Protein AF-A0A5N5T502-F1 (afdb_monomer)

Secondary structure (DSSP, 8-state):
-HHHHHHHHHHHHHHHSPPPPTT--PPP-S-HHHIIIIISS-HHHHHHHHHHHHHHHHHHHHHHSPPPPGGGTTTTSSTTTT--S----HHHHHHHHHHHHHHTT------------S---HHHHHHHHHTTTHHHHHTTTS------HHHHHHHHHHTTS--HHHHHHHHHHHHHHHHHHHHHHHHH-

Organism: NCBI:txid96803

Mean predicted aligned error: 14.12 Å

pLDDT: mean 77.98, std 17.96, range [29.03, 97.75]

Foldseek 3Di:
DVLVVVVVVLVVLPVVQDADPPPPPDPRPDDPVNCVLNVPQPPVNVVVVSVVVVVVVVVVVVVVDDDDDPLACQCVDPVNVLPLDQHDHPVRVVVVVVVVCVVVPNDDDDDPPDPPDDDDDPVVVVVCVVVVVVVVVVVVPDPDPPDDSSRVSNVSSVVSDDDPVVVVVVVVVVVVVVVVVVVVVVVVD

Structure (mmCIF, N/CA/C/O backbone):
data_AF-A0A5N5T502-F1
#
_entry.id   AF-A0A5N5T502-F1
#
loop_
_atom_site.group_PDB
_atom_site.id
_atom_site.type_symbol
_atom_site.label_atom_id
_atom_site.label_alt_id
_atom_site.label_comp_id
_atom_site.label_asym_id
_atom_site.label_entity_id
_atom_site.label_seq_id
_atom_site.pdbx_PDB_ins_code
_atom_site.Cartn_x
_atom_site.Cartn_y
_atom_site.Cartn_z
_atom_site.occupancy
_atom_site.B_iso_or_equiv
_atom_site.auth_seq_id
_atom_site.auth_comp_id
_atom_site.auth_asym_id
_atom_site.auth_atom_id
_atom_site.pdbx_PDB_model_num
ATOM 1 N N . MET A 1 1 ? 6.284 -9.160 -2.353 1.00 82.56 1 MET A N 1
ATOM 2 C CA . MET A 1 1 ? 7.647 -9.279 -2.926 1.00 82.56 1 MET A CA 1
ATOM 3 C C . MET A 1 1 ? 7.673 -9.319 -4.452 1.00 82.56 1 MET A C 1
ATOM 5 O O . MET A 1 1 ? 8.594 -8.769 -5.034 1.00 82.56 1 MET A O 1
ATOM 9 N N . ILE A 1 2 ? 6.658 -9.882 -5.113 1.00 88.81 2 ILE A N 1
ATOM 10 C CA . ILE A 1 2 ? 6.609 -10.015 -6.582 1.00 88.81 2 ILE A CA 1
ATOM 11 C C . ILE A 1 2 ? 6.780 -8.674 -7.326 1.00 88.81 2 ILE A C 1
ATOM 13 O O . ILE A 1 2 ? 7.639 -8.574 -8.193 1.00 88.81 2 ILE A O 1
ATOM 17 N N . GLY A 1 3 ? 6.045 -7.618 -6.951 1.00 88.62 3 GLY A N 1
ATOM 18 C CA . GLY A 1 3 ? 6.164 -6.308 -7.617 1.00 88.62 3 GLY A CA 1
ATOM 19 C C . GLY A 1 3 ? 7.556 -5.670 -7.510 1.00 88.62 3 GLY A C 1
ATOM 20 O O . GLY A 1 3 ? 8.050 -5.108 -8.484 1.00 88.62 3 GLY A O 1
ATOM 21 N N . LEU A 1 4 ? 8.220 -5.822 -6.358 1.00 88.56 4 LEU A N 1
ATOM 22 C CA . LEU A 1 4 ? 9.583 -5.328 -6.141 1.00 88.56 4 LEU A CA 1
ATOM 23 C C . LEU A 1 4 ? 10.586 -6.047 -7.052 1.00 88.56 4 LEU A C 1
ATOM 25 O O . LEU A 1 4 ? 11.418 -5.398 -7.677 1.00 88.56 4 LEU A O 1
ATOM 29 N N . ILE A 1 5 ? 10.470 -7.372 -7.171 1.00 92.69 5 ILE A N 1
ATOM 30 C CA . ILE A 1 5 ? 11.335 -8.185 -8.036 1.00 92.69 5 ILE A CA 1
ATOM 31 C C . ILE A 1 5 ? 11.192 -7.743 -9.499 1.00 92.69 5 ILE A C 1
ATOM 33 O O . ILE A 1 5 ? 12.194 -7.501 -10.165 1.00 92.69 5 ILE A O 1
ATOM 37 N N . ILE A 1 6 ? 9.959 -7.560 -9.985 1.00 90.38 6 ILE A N 1
ATOM 38 C CA . ILE A 1 6 ? 9.703 -7.103 -11.361 1.00 90.38 6 ILE A CA 1
ATOM 39 C C . ILE A 1 6 ? 10.271 -5.689 -11.586 1.00 90.38 6 ILE A C 1
ATOM 41 O O . ILE A 1 6 ? 10.870 -5.418 -12.628 1.00 90.38 6 ILE A O 1
ATOM 45 N N . GLY A 1 7 ? 10.135 -4.796 -10.600 1.00 89.88 7 GLY A N 1
ATOM 46 C CA . GLY A 1 7 ? 10.709 -3.449 -10.646 1.00 89.88 7 GLY A CA 1
ATOM 47 C C . GLY A 1 7 ? 12.240 -3.443 -10.722 1.00 89.88 7 GLY A C 1
ATOM 48 O O . GLY A 1 7 ? 12.803 -2.739 -11.559 1.00 89.88 7 GLY A O 1
ATOM 49 N N . ILE A 1 8 ? 12.913 -4.263 -9.907 1.00 91.69 8 ILE A N 1
ATOM 50 C CA . ILE A 1 8 ? 14.378 -4.411 -9.926 1.00 91.69 8 ILE A CA 1
ATOM 51 C C . ILE A 1 8 ? 14.847 -4.964 -11.271 1.00 91.69 8 ILE A C 1
ATOM 53 O O . ILE A 1 8 ? 15.791 -4.441 -11.856 1.00 91.69 8 ILE A O 1
ATOM 57 N N . ILE A 1 9 ? 14.166 -5.984 -11.795 1.00 90.38 9 ILE A N 1
ATOM 58 C CA . ILE A 1 9 ? 14.483 -6.571 -13.099 1.00 90.38 9 ILE A CA 1
ATOM 59 C C . ILE A 1 9 ? 14.408 -5.508 -14.209 1.00 90.38 9 ILE A C 1
ATOM 61 O O . ILE A 1 9 ? 15.322 -5.417 -15.030 1.00 90.38 9 ILE A O 1
ATOM 65 N N . ARG A 1 10 ? 13.374 -4.653 -14.209 1.00 88.00 10 ARG A N 1
ATOM 66 C CA . ARG A 1 10 ? 13.284 -3.523 -15.150 1.00 88.00 10 ARG A CA 1
ATOM 67 C C . ARG A 1 10 ? 14.432 -2.534 -14.968 1.00 88.00 10 ARG A C 1
ATOM 69 O O . ARG A 1 10 ? 15.017 -2.111 -15.959 1.00 88.00 10 ARG A O 1
ATOM 76 N N . PHE A 1 11 ? 14.742 -2.166 -13.727 1.00 87.94 11 PHE A N 1
ATOM 77 C CA . PHE A 1 11 ? 15.824 -1.232 -13.426 1.00 87.94 11 PHE A CA 1
ATOM 78 C C . PHE A 1 11 ? 17.162 -1.757 -13.961 1.00 87.94 11 PHE A C 1
ATOM 80 O O . PHE A 1 11 ? 17.847 -1.059 -14.698 1.00 87.94 11 PHE A O 1
ATOM 87 N N . ILE A 1 12 ? 17.489 -3.023 -13.697 1.00 89.38 12 ILE A N 1
ATOM 88 C CA . ILE A 1 12 ? 18.713 -3.658 -14.204 1.00 89.38 12 ILE A CA 1
ATOM 89 C C . ILE A 1 12 ? 18.748 -3.654 -15.739 1.00 89.38 12 ILE A C 1
ATOM 91 O O . ILE A 1 12 ? 19.798 -3.377 -16.320 1.00 89.38 12 ILE A O 1
ATOM 95 N N . MET A 1 13 ? 17.621 -3.925 -16.408 1.00 85.06 13 MET A N 1
ATOM 96 C CA . MET A 1 13 ? 17.548 -3.876 -17.872 1.00 85.06 13 MET A CA 1
ATOM 97 C C . MET A 1 13 ? 17.779 -2.466 -18.431 1.00 85.06 13 MET A C 1
ATOM 99 O O . MET A 1 13 ? 18.512 -2.330 -19.403 1.00 85.06 13 MET A O 1
ATOM 103 N N . GLU A 1 14 ? 17.222 -1.420 -17.819 1.00 82.88 14 GLU A N 1
ATOM 104 C CA . GLU A 1 14 ? 17.473 -0.032 -18.241 1.00 82.88 14 GLU A CA 1
ATOM 105 C C . GLU A 1 14 ? 18.966 0.323 -18.148 1.00 82.88 14 GLU A C 1
ATOM 107 O O . GLU A 1 14 ? 19.535 0.885 -19.079 1.00 82.88 14 GLU A O 1
ATOM 112 N N . PHE A 1 15 ? 19.632 -0.070 -17.056 1.00 84.06 15 PHE A N 1
ATOM 113 C CA . PHE A 1 15 ? 21.061 0.208 -16.866 1.00 84.06 15 PHE A CA 1
ATOM 114 C C . PHE A 1 15 ? 21.974 -0.624 -17.766 1.00 84.06 15 PHE A C 1
ATOM 116 O O . PHE A 1 15 ? 23.022 -0.145 -18.194 1.00 84.06 15 PHE A O 1
ATOM 123 N N . SER A 1 16 ? 21.597 -1.871 -18.049 1.00 84.88 16 SER A N 1
ATOM 124 C CA . SER A 1 16 ? 22.415 -2.771 -18.869 1.00 84.88 16 SER A CA 1
ATOM 125 C C . SER A 1 16 ? 22.377 -2.394 -20.351 1.00 84.88 16 SER A C 1
ATOM 127 O O . SER A 1 16 ? 23.337 -2.648 -21.076 1.00 84.88 16 SER A O 1
ATOM 129 N N . TYR A 1 17 ? 21.279 -1.787 -20.811 1.00 78.69 17 TYR A N 1
ATOM 130 C CA . TYR A 1 17 ? 21.040 -1.498 -22.220 1.00 78.69 17 TYR A CA 1
ATOM 131 C C . TYR A 1 17 ? 20.942 0.006 -22.484 1.00 78.69 17 TYR A C 1
ATOM 133 O O . TYR A 1 17 ? 19.859 0.570 -22.643 1.00 78.69 17 TYR A O 1
ATOM 141 N N . VAL A 1 18 ? 22.110 0.642 -22.572 1.00 73.31 18 VAL A N 1
ATOM 142 C CA . VAL A 1 18 ? 22.232 2.085 -22.799 1.00 73.31 18 VAL A CA 1
ATOM 143 C C . VAL A 1 18 ? 21.771 2.465 -24.209 1.00 73.31 18 VAL A C 1
ATOM 145 O O . VAL A 1 18 ? 22.172 1.863 -25.207 1.00 73.31 18 VAL A O 1
ATOM 148 N N . ILE A 1 19 ? 20.939 3.503 -24.286 1.00 72.50 19 ILE A N 1
ATOM 149 C CA . ILE A 1 19 ? 20.436 4.070 -25.541 1.00 72.50 19 ILE A CA 1
ATOM 150 C C . ILE A 1 19 ? 21.589 4.793 -26.259 1.00 72.50 19 ILE A C 1
ATOM 152 O O . ILE A 1 19 ? 22.284 5.595 -25.626 1.00 72.50 19 ILE A O 1
ATOM 156 N N . PRO A 1 20 ? 21.819 4.560 -27.567 1.00 74.69 20 PRO A N 1
ATOM 157 C CA . PRO A 1 20 ? 22.805 5.333 -28.309 1.00 74.69 20 PRO A CA 1
ATOM 158 C C . PRO A 1 20 ? 22.399 6.818 -28.343 1.00 74.69 20 PRO A C 1
ATOM 160 O O . PRO A 1 20 ? 21.214 7.125 -28.481 1.00 74.69 20 PRO A O 1
ATOM 163 N N . PRO A 1 21 ? 23.355 7.758 -28.252 1.00 75.00 21 PRO A N 1
ATOM 164 C CA . PRO A 1 21 ? 23.040 9.180 -28.262 1.00 75.00 21 PRO A CA 1
ATOM 165 C C . PRO A 1 21 ? 22.300 9.584 -29.544 1.00 75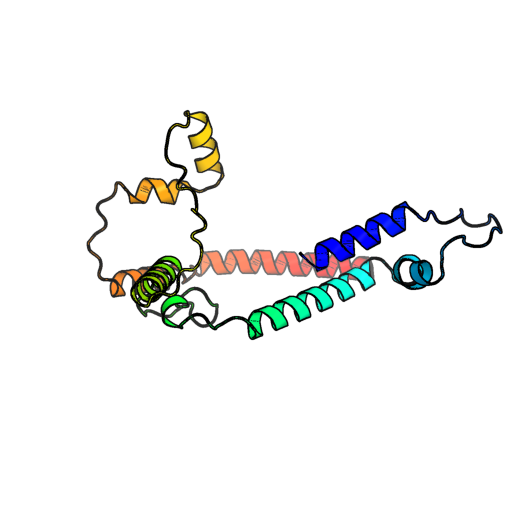.00 21 PRO A C 1
ATOM 167 O O . PRO A 1 21 ? 22.626 9.129 -30.649 1.00 75.00 21 PRO A O 1
ATOM 170 N N . CYS A 1 22 ? 21.300 10.454 -29.377 1.00 71.56 22 CYS A N 1
ATOM 171 C CA . CYS A 1 22 ? 20.450 10.965 -30.448 1.00 71.56 22 CYS A CA 1
ATOM 172 C C . CYS A 1 22 ? 21.318 11.510 -31.599 1.00 71.56 22 CYS A C 1
ATOM 174 O O . CYS A 1 22 ? 22.203 12.329 -31.368 1.00 71.56 22 CYS A O 1
ATOM 176 N N . GLY A 1 23 ? 21.083 11.050 -32.834 1.00 68.19 23 GLY A N 1
ATOM 177 C CA . GLY A 1 23 ? 21.821 11.512 -34.021 1.00 68.19 23 GLY A CA 1
ATOM 178 C C . GLY A 1 23 ? 23.064 10.698 -34.410 1.00 68.19 23 GLY A C 1
ATOM 179 O O . GLY A 1 23 ? 23.683 11.006 -35.420 1.00 68.19 23 GLY A O 1
ATOM 180 N N . SER A 1 24 ? 23.414 9.625 -33.687 1.00 71.19 24 SER A N 1
ATOM 181 C CA . SER A 1 24 ? 24.557 8.761 -34.053 1.00 71.19 24 SER A CA 1
ATOM 182 C C . SER A 1 24 ? 24.323 7.829 -35.254 1.00 71.19 24 SER A C 1
ATOM 184 O O . SER A 1 24 ? 25.262 7.155 -35.670 1.00 71.19 24 SER A O 1
ATOM 186 N N . GLY A 1 25 ? 23.098 7.725 -35.789 1.00 70.88 25 GLY A N 1
ATOM 187 C CA . GLY A 1 25 ? 22.768 6.877 -36.952 1.00 70.88 25 GLY A CA 1
ATOM 188 C C . GLY A 1 25 ? 22.989 5.365 -36.763 1.00 70.88 25 GLY A C 1
ATOM 189 O O . GLY A 1 25 ? 22.809 4.597 -37.704 1.00 70.88 25 GLY A O 1
ATOM 190 N N . LYS A 1 26 ? 23.384 4.924 -35.563 1.00 72.62 26 LYS A N 1
ATOM 191 C CA . LYS A 1 26 ? 23.621 3.516 -35.223 1.00 72.62 26 LYS A CA 1
ATOM 192 C C . LYS A 1 26 ? 22.292 2.829 -34.888 1.00 72.62 26 LYS A C 1
ATOM 194 O O . LYS A 1 26 ? 21.481 3.435 -34.184 1.00 72.62 26 LYS A O 1
ATOM 199 N N . PRO A 1 27 ? 22.065 1.587 -35.350 1.00 74.31 27 PRO A N 1
ATOM 200 C CA . PRO A 1 27 ? 20.879 0.825 -34.976 1.00 74.31 27 PRO A CA 1
ATOM 201 C C . PRO A 1 27 ? 20.859 0.570 -33.461 1.00 74.31 27 PRO A C 1
ATOM 203 O O . PRO A 1 27 ? 21.908 0.359 -32.852 1.00 74.31 27 PRO A O 1
ATOM 206 N N . ASP A 1 28 ? 19.669 0.598 -32.857 1.00 72.62 28 ASP A N 1
ATOM 207 C CA . ASP A 1 28 ? 19.479 0.307 -31.431 1.00 72.62 28 ASP A CA 1
ATOM 208 C C . ASP A 1 28 ? 19.885 -1.157 -31.140 1.00 72.62 28 ASP A C 1
ATOM 210 O O . ASP A 1 28 ? 19.263 -2.066 -31.702 1.00 72.62 28 ASP A O 1
ATOM 214 N N . PRO A 1 29 ? 20.902 -1.405 -30.287 1.00 75.38 29 PRO A N 1
ATOM 215 C CA . PRO A 1 29 ? 21.405 -2.748 -29.996 1.00 75.38 29 PRO A CA 1
ATOM 216 C C . PRO A 1 29 ? 20.464 -3.573 -29.101 1.00 75.38 29 PRO A C 1
ATOM 218 O O . PRO A 1 29 ? 20.760 -4.732 -28.808 1.00 75.38 29 PRO A O 1
ATOM 221 N N . ARG A 1 30 ? 19.348 -3.000 -28.627 1.00 76.56 30 ARG A N 1
ATOM 222 C CA . ARG A 1 30 ? 18.429 -3.679 -27.710 1.00 76.56 30 ARG A CA 1
ATOM 223 C C . ARG A 1 30 ? 17.655 -4.809 -28.393 1.00 76.56 30 ARG A C 1
ATOM 225 O O . ARG A 1 30 ? 17.100 -4.597 -29.474 1.00 76.56 30 ARG A O 1
ATOM 232 N N . PRO A 1 31 ? 17.527 -5.982 -27.747 1.00 80.75 31 PRO A N 1
ATOM 233 C CA . PRO A 1 31 ? 16.624 -7.024 -28.216 1.00 80.75 31 PRO A CA 1
ATOM 234 C C . PRO A 1 31 ? 15.165 -6.537 -28.173 1.00 80.75 31 PRO A C 1
ATOM 236 O O . PRO A 1 31 ? 14.783 -5.741 -27.312 1.00 80.75 31 PRO A O 1
ATOM 239 N N . GLU A 1 32 ? 14.334 -7.039 -29.089 1.00 80.31 32 GLU A N 1
ATOM 240 C CA . GLU A 1 32 ? 12.950 -6.574 -29.307 1.00 80.31 32 GLU A CA 1
ATOM 241 C C . GLU A 1 32 ? 12.076 -6.612 -28.039 1.00 80.31 32 GLU A C 1
ATOM 243 O O . GLU A 1 32 ? 11.296 -5.697 -27.782 1.00 80.31 32 GLU A O 1
ATOM 248 N N . PHE A 1 33 ? 12.270 -7.613 -27.176 1.00 78.62 33 PHE A N 1
ATOM 249 C CA . PHE A 1 33 ? 11.567 -7.719 -25.892 1.00 78.62 33 PHE A CA 1
ATOM 250 C C . PHE A 1 33 ? 11.871 -6.548 -24.938 1.00 78.62 33 PHE A C 1
ATOM 252 O O . PHE A 1 33 ? 10.985 -6.061 -24.236 1.00 78.62 33 PHE A O 1
ATOM 259 N N . ILE A 1 34 ? 13.109 -6.046 -24.940 1.00 81.31 34 ILE A N 1
ATOM 260 C CA . ILE A 1 34 ? 13.531 -4.924 -24.090 1.00 81.31 34 ILE A CA 1
ATOM 261 C C . ILE A 1 34 ? 13.020 -3.604 -24.662 1.00 81.31 34 ILE A C 1
ATOM 263 O O . ILE A 1 34 ? 12.565 -2.749 -23.905 1.00 81.31 34 ILE A O 1
ATOM 267 N N . LYS A 1 35 ? 12.995 -3.446 -25.991 1.00 78.81 35 LYS A N 1
ATOM 268 C CA . LYS A 1 35 ? 12.338 -2.289 -26.620 1.00 78.81 35 LYS A CA 1
ATOM 269 C C . LYS A 1 35 ? 10.859 -2.224 -26.250 1.00 78.81 35 LYS A C 1
ATOM 271 O O . LYS A 1 35 ? 10.375 -1.154 -25.904 1.00 78.81 35 LYS A O 1
ATOM 276 N N . LEU A 1 36 ? 10.162 -3.361 -26.241 1.00 78.94 36 LEU A N 1
ATOM 277 C CA . LEU A 1 36 ? 8.747 -3.418 -25.878 1.00 78.94 36 LEU A CA 1
ATOM 278 C C . LEU A 1 36 ? 8.490 -3.010 -24.418 1.00 78.94 36 LEU A C 1
ATOM 280 O O . LEU A 1 36 ? 7.563 -2.252 -24.160 1.00 78.94 36 LEU A O 1
ATOM 284 N N . ILE A 1 37 ? 9.297 -3.494 -23.470 1.00 75.44 37 ILE A N 1
ATOM 285 C CA . ILE A 1 37 ? 9.042 -3.324 -22.025 1.00 75.44 37 ILE A CA 1
ATOM 286 C C . ILE A 1 37 ? 9.673 -2.055 -21.447 1.00 75.44 37 ILE A C 1
ATOM 288 O O . ILE A 1 37 ? 9.120 -1.440 -20.536 1.00 75.44 37 ILE A O 1
ATOM 292 N N . VAL A 1 38 ? 10.849 -1.684 -21.942 1.00 78.44 38 VAL A N 1
ATOM 293 C CA . VAL A 1 38 ? 11.685 -0.613 -21.387 1.00 78.44 38 VAL A CA 1
ATOM 294 C C . VAL A 1 38 ? 11.676 0.605 -22.309 1.00 78.44 38 VAL A C 1
ATOM 296 O O . VAL A 1 38 ? 11.495 1.723 -21.843 1.00 78.44 38 VAL A O 1
ATOM 299 N N . GLY A 1 39 ? 11.793 0.392 -23.623 1.00 74.50 39 GLY A N 1
ATOM 300 C CA . GLY A 1 39 ? 11.853 1.479 -24.607 1.00 74.50 39 GLY A CA 1
ATOM 301 C C . GLY A 1 39 ? 10.506 2.153 -24.895 1.00 74.50 39 GLY A C 1
ATOM 302 O O . GLY A 1 39 ? 10.420 3.377 -24.901 1.00 74.50 39 GLY A O 1
ATOM 303 N N . ASN A 1 40 ? 9.454 1.365 -25.125 1.00 78.62 40 ASN A N 1
ATOM 304 C CA . ASN A 1 40 ? 8.149 1.861 -25.578 1.00 78.62 40 ASN A CA 1
ATOM 305 C C . ASN A 1 40 ? 7.204 2.215 -24.423 1.00 78.62 40 ASN A C 1
ATOM 307 O O . ASN A 1 40 ? 6.263 2.989 -24.601 1.00 78.62 40 ASN A O 1
ATOM 311 N N . VAL A 1 41 ? 7.430 1.650 -23.235 1.00 81.88 41 VAL A N 1
ATOM 312 C CA . VAL A 1 41 ? 6.592 1.895 -22.059 1.00 81.88 41 VAL A CA 1
ATOM 313 C C . VAL A 1 41 ? 7.275 2.922 -21.172 1.00 81.88 41 VAL A C 1
ATOM 315 O O . VAL A 1 41 ? 8.230 2.623 -20.453 1.00 81.88 41 VAL A O 1
ATOM 318 N N . HIS A 1 42 ? 6.739 4.143 -21.183 1.00 83.44 42 HIS A N 1
ATOM 319 C CA . HIS A 1 42 ? 7.209 5.204 -20.299 1.00 83.44 42 HIS A CA 1
ATOM 320 C C . HIS A 1 42 ? 7.167 4.761 -18.826 1.00 83.44 42 HIS A C 1
ATOM 322 O O . HIS A 1 42 ? 6.314 3.963 -18.422 1.00 83.44 42 HIS A O 1
ATOM 328 N N . TYR A 1 43 ? 8.078 5.292 -18.005 1.00 80.94 43 TYR A N 1
ATOM 329 C CA . TYR A 1 43 ? 8.241 4.884 -16.608 1.00 80.94 43 TYR A CA 1
ATOM 330 C C . TYR A 1 43 ? 6.921 4.852 -15.827 1.00 80.94 43 TYR A C 1
ATOM 332 O O . TYR A 1 43 ? 6.630 3.848 -15.173 1.00 80.94 43 TYR A O 1
ATOM 340 N N . LEU A 1 44 ? 6.100 5.892 -15.998 1.00 85.25 44 LEU A N 1
ATOM 341 C CA . LEU A 1 44 ? 4.794 6.036 -15.355 1.00 85.25 44 LEU A CA 1
ATOM 342 C C . LEU A 1 44 ? 3.802 4.918 -15.722 1.00 85.25 44 LEU A C 1
ATOM 344 O O . LEU A 1 44 ? 3.164 4.354 -14.836 1.00 85.25 44 LEU A O 1
ATOM 348 N N . HIS A 1 45 ? 3.698 4.554 -17.005 1.00 87.31 45 HIS A N 1
ATOM 349 C CA . HIS A 1 45 ? 2.763 3.520 -17.474 1.00 87.31 45 HIS A CA 1
ATOM 350 C C . HIS A 1 45 ? 3.097 2.148 -16.888 1.00 87.31 45 HIS A C 1
ATOM 352 O O . HIS A 1 45 ? 2.211 1.410 -16.463 1.00 87.31 45 HIS A O 1
ATOM 358 N N . PHE A 1 46 ? 4.385 1.824 -16.797 1.00 88.62 46 PHE A N 1
ATOM 359 C CA . PHE A 1 46 ? 4.825 0.607 -16.122 1.00 88.62 46 PHE A CA 1
ATOM 360 C C . PHE A 1 46 ? 4.543 0.646 -14.616 1.00 88.62 46 PHE A C 1
ATOM 362 O O . PHE A 1 46 ? 4.211 -0.386 -14.045 1.00 88.62 46 PHE A O 1
ATOM 369 N N . GLY A 1 47 ? 4.640 1.814 -13.972 1.00 89.88 47 GLY A N 1
ATOM 370 C CA . GLY A 1 47 ? 4.2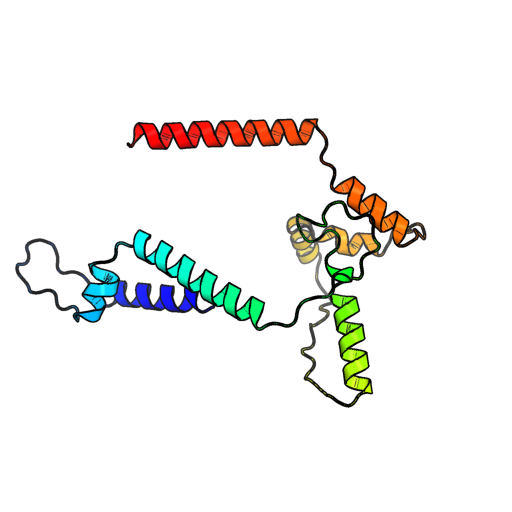48 1.976 -12.569 1.00 89.88 47 GLY A CA 1
ATOM 371 C C . GLY A 1 47 ? 2.777 1.619 -12.339 1.00 89.88 47 GLY A C 1
ATOM 372 O O . GLY A 1 47 ? 2.462 0.845 -11.436 1.00 89.88 47 GLY A O 1
ATOM 373 N N . ILE A 1 48 ? 1.889 2.102 -13.212 1.00 91.31 48 ILE A N 1
ATOM 374 C CA . ILE A 1 48 ? 0.458 1.761 -13.189 1.00 91.31 48 ILE A CA 1
ATOM 375 C C . ILE A 1 48 ? 0.248 0.259 -13.439 1.00 91.31 48 ILE A C 1
ATOM 377 O O . ILE A 1 48 ? -0.512 -0.389 -12.723 1.00 91.31 48 ILE A O 1
ATOM 381 N N . LEU A 1 49 ? 0.950 -0.325 -14.414 1.00 90.06 49 LEU A N 1
ATOM 382 C CA . LEU A 1 49 ? 0.873 -1.761 -14.692 1.00 90.06 49 LEU A CA 1
ATOM 383 C C . LEU A 1 49 ? 1.317 -2.596 -13.483 1.00 90.06 49 LEU A C 1
ATOM 385 O O . LEU A 1 49 ? 0.623 -3.538 -13.097 1.00 90.06 49 LEU A O 1
ATOM 389 N N . LEU A 1 50 ? 2.438 -2.236 -12.850 1.00 91.00 50 LEU A N 1
ATOM 390 C CA . LEU A 1 50 ? 2.918 -2.900 -11.639 1.00 91.00 50 LEU A CA 1
ATOM 391 C C . LEU A 1 50 ? 1.903 -2.820 -10.504 1.00 91.00 50 LEU A C 1
ATOM 393 O O . LEU A 1 50 ? 1.691 -3.824 -9.827 1.00 91.00 50 LEU A O 1
ATOM 397 N N . PHE A 1 51 ? 1.260 -1.666 -10.321 1.00 91.81 51 PHE A N 1
ATOM 398 C CA . PHE A 1 51 ? 0.214 -1.495 -9.318 1.00 91.81 51 PHE A CA 1
ATOM 399 C C . PHE A 1 51 ? -0.915 -2.518 -9.514 1.00 91.81 51 PHE A C 1
ATOM 401 O O . PHE A 1 51 ? -1.251 -3.245 -8.576 1.00 91.81 51 PHE A O 1
ATOM 408 N N . PHE A 1 52 ? -1.426 -2.672 -10.740 1.00 94.00 52 PHE A N 1
ATOM 409 C CA . PHE A 1 52 ? -2.459 -3.668 -11.037 1.00 94.00 52 PHE A CA 1
ATOM 410 C C . PHE A 1 52 ? -1.985 -5.104 -10.813 1.00 94.00 52 PHE A C 1
ATOM 412 O O . PHE A 1 52 ? -2.704 -5.887 -10.197 1.00 94.00 52 PHE A O 1
ATOM 419 N N . VAL A 1 53 ? -0.768 -5.452 -11.245 1.00 92.56 53 VAL A N 1
ATOM 420 C CA . VAL A 1 53 ? -0.206 -6.792 -11.008 1.00 92.56 53 VAL A CA 1
ATOM 421 C C . VAL A 1 53 ? -0.133 -7.081 -9.509 1.00 92.56 53 VAL A C 1
ATOM 423 O O . VAL A 1 53 ? -0.585 -8.131 -9.057 1.00 92.56 53 VAL A O 1
ATOM 426 N N . THR A 1 54 ? 0.383 -6.140 -8.714 1.00 93.81 54 THR A N 1
ATOM 427 C CA . THR A 1 54 ? 0.451 -6.304 -7.257 1.00 93.81 54 THR A CA 1
ATOM 42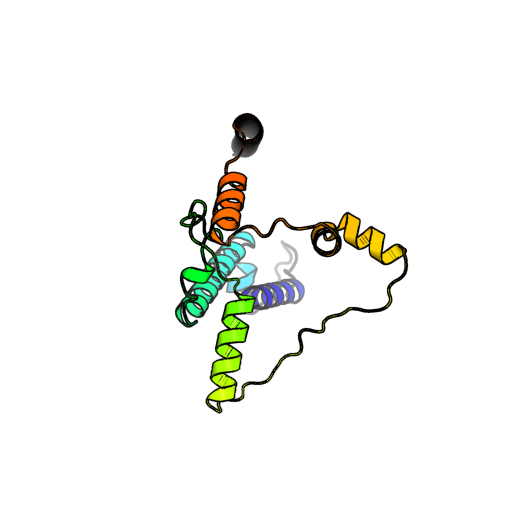8 C C . THR A 1 54 ? -0.923 -6.409 -6.612 1.00 93.81 54 THR A C 1
ATOM 430 O O . THR A 1 54 ? -1.093 -7.215 -5.700 1.00 93.81 54 THR A O 1
ATOM 433 N N . LEU A 1 55 ? -1.905 -5.654 -7.107 1.00 94.69 55 LEU A N 1
ATOM 434 C CA . LEU A 1 55 ? -3.272 -5.674 -6.605 1.00 94.69 55 LEU A CA 1
ATOM 435 C C . LEU A 1 55 ? -3.935 -7.023 -6.886 1.00 94.69 55 LEU A C 1
ATOM 437 O O . LEU A 1 55 ? -4.476 -7.632 -5.969 1.00 94.69 55 LEU A O 1
ATOM 441 N N . ILE A 1 56 ? -3.818 -7.540 -8.112 1.00 95.44 56 ILE A N 1
ATOM 442 C CA . ILE A 1 56 ? -4.350 -8.855 -8.493 1.00 95.44 56 ILE A CA 1
ATOM 443 C C . ILE A 1 56 ? -3.728 -9.954 -7.634 1.00 95.44 56 ILE A C 1
ATOM 445 O O . ILE A 1 56 ? -4.449 -10.783 -7.080 1.00 95.44 56 ILE A O 1
ATOM 449 N N . VAL A 1 57 ? -2.401 -9.952 -7.489 1.00 94.69 57 VAL A N 1
ATOM 450 C CA . VAL A 1 57 ? -1.692 -10.929 -6.653 1.00 94.69 57 VAL A CA 1
ATOM 451 C C . VAL A 1 57 ? -2.159 -10.836 -5.201 1.00 94.69 57 VAL A C 1
ATOM 453 O O . VAL A 1 57 ? -2.465 -11.859 -4.596 1.00 94.69 57 VAL A O 1
ATOM 456 N N . SER A 1 58 ? -2.257 -9.624 -4.648 1.00 93.94 58 SER A N 1
ATOM 457 C CA . SER A 1 58 ? -2.706 -9.403 -3.271 1.00 93.94 58 SER A CA 1
ATOM 458 C C . SER A 1 58 ? -4.132 -9.905 -3.045 1.00 93.94 58 SER A C 1
ATOM 460 O O . SER A 1 58 ? -4.385 -10.594 -2.061 1.00 93.94 58 SER A O 1
ATOM 462 N N . VAL A 1 59 ? -5.058 -9.593 -3.956 1.00 94.94 59 VAL A N 1
ATOM 463 C CA . VAL A 1 59 ? -6.454 -10.048 -3.882 1.00 94.94 59 VAL A CA 1
ATOM 464 C C . VAL A 1 59 ? -6.532 -11.566 -4.011 1.00 94.94 59 VAL A C 1
ATOM 466 O O . VAL A 1 59 ? -7.201 -12.211 -3.213 1.00 94.94 59 VAL A O 1
ATOM 469 N N . SER A 1 60 ? -5.803 -12.152 -4.962 1.00 95.31 60 SER A N 1
ATOM 470 C CA . SER A 1 60 ? -5.792 -13.603 -5.180 1.00 95.31 60 SER A CA 1
ATOM 471 C C . SER A 1 60 ? -5.293 -14.347 -3.943 1.00 95.31 60 SER A C 1
ATOM 473 O O . SER A 1 60 ? -5.946 -15.273 -3.475 1.00 95.31 60 SER A O 1
ATOM 475 N N . VAL A 1 61 ? -4.170 -13.910 -3.363 1.00 94.00 61 VAL A N 1
ATOM 476 C CA . VAL A 1 61 ? -3.638 -14.496 -2.123 1.00 94.00 61 VAL A CA 1
ATOM 477 C C . VAL A 1 61 ? -4.615 -14.297 -0.964 1.00 94.00 61 VAL A C 1
ATOM 479 O O . VAL A 1 61 ? -4.840 -15.232 -0.201 1.00 94.00 61 VAL A O 1
ATOM 482 N N . SER A 1 62 ? -5.244 -13.123 -0.855 1.00 92.81 62 SER A N 1
ATOM 483 C CA . SER A 1 62 ? -6.240 -12.851 0.185 1.00 92.81 62 SER A CA 1
ATOM 484 C C . SER A 1 62 ? -7.466 -13.760 0.084 1.00 92.81 62 SER A C 1
ATOM 486 O O . SER A 1 62 ? -7.982 -14.162 1.117 1.00 92.81 62 SER A O 1
ATOM 488 N N . LEU A 1 63 ? -7.928 -14.084 -1.128 1.00 93.38 63 LEU A N 1
ATOM 489 C CA . LEU A 1 63 ? -9.075 -14.974 -1.349 1.00 93.38 63 LEU A CA 1
ATOM 490 C C . LEU A 1 63 ? -8.735 -16.452 -1.129 1.00 93.38 63 LEU A C 1
ATOM 492 O O . LEU A 1 63 ? -9.609 -17.233 -0.768 1.00 93.38 63 LEU A O 1
ATOM 496 N N . LEU A 1 64 ? -7.479 -16.841 -1.355 1.00 94.19 64 LEU A N 1
ATOM 497 C CA . LEU A 1 64 ? -6.991 -18.196 -1.083 1.00 94.19 64 LEU A CA 1
ATOM 498 C C . LEU A 1 64 ? -6.676 -18.430 0.403 1.00 94.19 64 LEU A C 1
ATOM 500 O O . LEU A 1 64 ? -6.495 -19.574 0.813 1.00 94.19 64 LEU A O 1
ATOM 504 N N . THR A 1 65 ? -6.576 -17.363 1.198 1.00 91.56 65 THR A N 1
ATOM 505 C CA . THR A 1 65 ? -6.279 -17.438 2.633 1.00 91.56 65 THR A CA 1
ATOM 506 C C . THR A 1 65 ? -7.569 -17.599 3.439 1.00 91.56 65 THR A C 1
ATOM 508 O O . THR A 1 65 ? -8.590 -16.997 3.115 1.00 91.56 65 THR A O 1
ATOM 511 N N . GLU A 1 66 ? -7.525 -18.405 4.504 1.00 89.56 66 GLU A N 1
ATOM 512 C CA . GLU A 1 66 ? -8.667 -18.617 5.399 1.00 89.56 66 GLU A CA 1
ATOM 513 C C . GLU A 1 66 ? -9.114 -17.297 6.065 1.00 89.56 66 GLU A C 1
ATOM 515 O O . GLU A 1 66 ? -8.263 -16.524 6.525 1.00 89.56 66 GLU A O 1
ATOM 520 N N . PRO A 1 67 ? -10.430 -17.006 6.117 1.00 87.94 67 PRO A N 1
ATOM 521 C CA . PRO A 1 67 ? -10.925 -15.771 6.707 1.00 87.94 67 PRO A CA 1
ATOM 522 C C . PRO A 1 67 ? -10.702 -15.734 8.224 1.00 87.94 67 PRO A C 1
ATOM 524 O O . PRO A 1 67 ? -10.938 -16.703 8.941 1.00 87.94 67 PRO A O 1
ATOM 527 N N . ILE A 1 68 ? -10.295 -14.567 8.726 1.00 87.75 68 ILE A N 1
ATOM 528 C CA . ILE A 1 68 ? -10.158 -14.301 10.163 1.00 87.75 68 ILE A CA 1
ATOM 529 C C . ILE A 1 68 ? -11.561 -14.168 10.781 1.00 87.75 68 ILE A C 1
ATOM 531 O O . ILE A 1 68 ? -12.411 -13.491 10.197 1.00 87.75 68 ILE A O 1
ATOM 535 N N . PRO A 1 69 ? -11.822 -14.744 11.970 1.00 88.44 69 PRO A N 1
ATOM 536 C CA . PRO A 1 69 ? -13.134 -14.658 12.603 1.00 88.44 69 PRO A CA 1
ATOM 537 C C . PRO A 1 69 ? -13.493 -13.227 13.037 1.00 88.44 69 PRO A C 1
ATOM 539 O O . PRO A 1 69 ? -12.647 -12.460 13.506 1.00 88.44 69 PRO A O 1
ATOM 542 N N . GLU A 1 70 ? -14.784 -12.891 12.970 1.00 87.62 70 GLU A N 1
ATOM 543 C CA . GLU A 1 70 ? -15.308 -11.537 13.231 1.00 87.62 70 GLU A CA 1
ATOM 544 C C . GLU A 1 70 ? -14.990 -11.013 14.639 1.00 87.62 70 GLU A C 1
ATOM 546 O O . GLU A 1 70 ? -14.685 -9.831 14.809 1.00 87.62 70 GLU A O 1
ATOM 551 N N . LYS A 1 71 ? -14.937 -11.905 15.638 1.00 86.81 71 LYS A N 1
ATOM 552 C CA . LYS A 1 71 ? -14.575 -11.575 17.031 1.00 86.81 71 LYS A CA 1
ATOM 553 C C . LYS A 1 71 ? -13.208 -10.892 17.179 1.00 86.81 71 LYS A C 1
ATOM 555 O O . LYS A 1 71 ? -12.962 -10.199 18.167 1.00 86.81 71 LYS A O 1
ATOM 560 N N . CYS A 1 72 ? -12.318 -11.077 16.202 1.00 87.50 72 CYS A N 1
ATOM 561 C CA . CYS A 1 72 ? -10.993 -10.466 16.176 1.00 87.50 72 CYS A CA 1
ATOM 562 C C . CYS A 1 72 ? -10.942 -9.139 15.404 1.00 87.50 72 CYS A C 1
ATOM 564 O O . CYS A 1 72 ? -9.965 -8.395 15.551 1.00 87.50 72 CYS A O 1
ATOM 566 N N . LEU A 1 73 ? -11.965 -8.847 14.593 1.00 90.38 73 LEU A N 1
ATOM 567 C CA . LEU A 1 73 ? -12.009 -7.720 13.656 1.00 90.38 73 LEU A CA 1
ATOM 568 C C . LEU A 1 73 ? -12.654 -6.460 14.238 1.00 90.38 73 LEU A C 1
ATOM 570 O O . LEU A 1 73 ? -12.455 -5.379 13.677 1.00 90.38 73 LEU A O 1
ATOM 574 N N . TYR A 1 74 ? -13.373 -6.558 15.361 1.00 90.12 74 TYR A N 1
ATOM 575 C CA . TYR A 1 74 ? -13.974 -5.393 16.012 1.00 90.12 74 TYR A CA 1
ATOM 576 C C . TYR A 1 74 ? -12.946 -4.269 16.201 1.00 90.12 74 TYR A C 1
ATOM 578 O O . TYR A 1 74 ? -11.807 -4.494 16.626 1.00 90.12 74 TYR A O 1
ATOM 586 N N . ARG A 1 75 ? -13.341 -3.047 15.825 1.00 88.31 75 ARG A N 1
ATOM 587 C CA . ARG A 1 75 ? -12.507 -1.834 15.848 1.00 88.31 75 ARG A CA 1
ATOM 588 C C . ARG A 1 75 ? -11.223 -1.854 14.989 1.00 88.31 75 ARG A C 1
ATOM 590 O O . ARG A 1 75 ? -10.442 -0.916 15.086 1.00 88.31 75 ARG A O 1
ATOM 597 N N . LEU A 1 76 ? -10.981 -2.868 14.142 1.00 89.00 76 LEU A N 1
ATOM 598 C CA . LEU A 1 76 ? -9.856 -2.866 13.179 1.00 89.00 76 LEU A CA 1
ATOM 599 C C . LEU A 1 76 ? -10.218 -2.364 11.795 1.00 89.00 76 LEU A C 1
ATOM 601 O O . LEU A 1 76 ? -9.369 -1.823 11.093 1.00 89.00 76 LEU A O 1
ATOM 605 N N . THR A 1 77 ? -11.446 -2.623 11.368 1.00 91.12 77 THR A N 1
ATOM 606 C CA . THR A 1 77 ? -11.902 -2.221 10.044 1.00 91.12 77 THR A CA 1
ATOM 607 C C . THR A 1 77 ? -12.703 -0.937 10.149 1.00 91.12 77 THR A C 1
ATOM 609 O O . THR A 1 77 ? -13.306 -0.647 11.185 1.00 91.12 77 THR A O 1
ATOM 612 N N . PHE A 1 78 ? -12.740 -0.174 9.057 1.00 88.31 78 PHE A N 1
ATOM 613 C CA . PHE A 1 78 ? -13.544 1.044 8.986 1.00 88.31 78 PHE A CA 1
ATOM 614 C C . PHE A 1 78 ? -15.023 0.775 9.315 1.00 88.31 78 PHE A C 1
ATOM 616 O O . PHE A 1 78 ? -15.655 1.564 10.014 1.00 88.31 78 PHE A O 1
ATOM 623 N N . TRP A 1 79 ? -15.543 -0.379 8.885 1.00 89.81 79 TRP A N 1
ATOM 624 C CA . TRP A 1 79 ? -16.922 -0.811 9.117 1.00 89.81 79 TRP A CA 1
ATOM 625 C C . TRP A 1 79 ? -17.222 -1.113 10.587 1.00 89.81 79 TRP A C 1
ATOM 627 O O . TRP A 1 79 ? -18.290 -0.779 11.085 1.00 89.81 79 TRP A O 1
ATOM 637 N N . THR A 1 80 ? -16.270 -1.707 11.305 1.00 89.12 80 THR A N 1
ATOM 638 C CA . THR A 1 80 ? -16.445 -2.146 12.698 1.00 89.12 80 THR A CA 1
ATOM 639 C C . THR A 1 80 ? -15.894 -1.140 13.713 1.00 89.12 80 THR A C 1
ATOM 641 O O . THR A 1 80 ? -15.694 -1.501 14.874 1.00 89.12 80 THR A O 1
ATOM 644 N N . ARG A 1 81 ? -15.572 0.094 13.294 1.00 87.12 81 ARG A N 1
ATOM 645 C CA . ARG A 1 81 ? -14.831 1.065 14.123 1.00 87.12 81 ARG A CA 1
ATOM 646 C C . ARG A 1 81 ? -15.576 1.522 15.381 1.00 87.12 81 ARG A C 1
ATOM 648 O O . ARG A 1 81 ? -14.928 1.770 16.386 1.00 87.12 81 ARG A O 1
ATOM 655 N N . PHE A 1 82 ? -16.908 1.572 15.329 1.00 87.38 82 PHE A N 1
ATOM 656 C CA . PHE A 1 82 ? -17.783 1.959 16.447 1.00 87.38 82 PHE A CA 1
ATOM 657 C C . PHE A 1 82 ? -18.491 0.762 17.092 1.00 87.38 82 PHE A C 1
ATOM 659 O O . PHE A 1 82 ? -19.551 0.906 17.687 1.00 87.38 82 PHE A O 1
ATOM 666 N N . SER A 1 83 ? -17.962 -0.447 16.905 1.00 87.56 83 SER A N 1
ATOM 667 C CA . SER A 1 83 ? -18.524 -1.620 17.566 1.00 87.56 83 SER A CA 1
ATOM 668 C C . SER A 1 83 ? -18.112 -1.633 19.038 1.00 87.56 83 SER A C 1
ATOM 670 O O . SER A 1 83 ? -16.917 -1.660 19.334 1.00 87.56 83 SER A O 1
ATOM 672 N N . ASP A 1 84 ? -19.102 -1.678 19.931 1.00 86.56 84 ASP A N 1
ATOM 673 C CA . ASP A 1 84 ? -18.909 -1.783 21.387 1.00 86.56 84 ASP A CA 1
ATOM 674 C C . ASP A 1 84 ?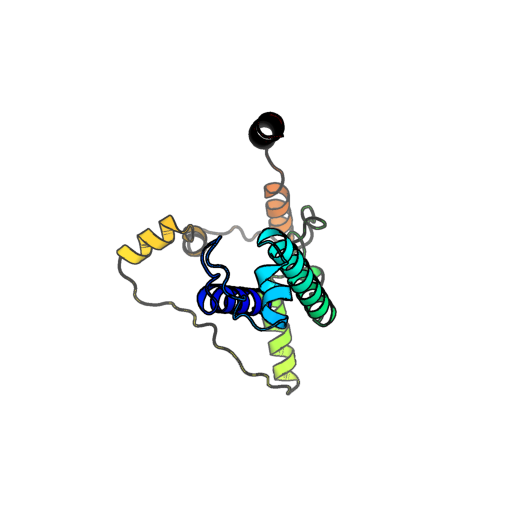 -18.720 -3.233 21.865 1.00 86.56 84 ASP A C 1
ATOM 676 O O . ASP A 1 84 ? -18.702 -3.511 23.063 1.00 86.56 84 ASP A O 1
ATOM 680 N N . GLN A 1 85 ? -18.614 -4.185 20.935 1.00 87.06 85 GLN A N 1
ATOM 681 C CA . GLN A 1 85 ? -18.467 -5.598 21.267 1.00 87.06 85 GLN A CA 1
ATOM 682 C C . GLN A 1 85 ? -17.064 -5.891 21.829 1.00 87.06 85 GLN A C 1
ATOM 684 O O . GLN A 1 85 ? -16.067 -5.344 21.332 1.00 87.06 85 GLN A O 1
ATOM 689 N N . PRO A 1 86 ? -16.952 -6.784 22.833 1.00 85.88 86 PRO A N 1
ATOM 690 C CA . PRO A 1 86 ? -15.665 -7.190 23.371 1.00 85.88 86 PRO A CA 1
ATOM 691 C C . PRO A 1 86 ? -14.854 -7.902 22.287 1.00 85.88 86 PRO A C 1
ATOM 693 O O . PRO A 1 86 ? -15.346 -8.756 21.546 1.00 85.88 86 PRO A O 1
ATOM 696 N N . ARG A 1 87 ? -13.580 -7.530 22.182 1.00 86.81 87 ARG A N 1
ATOM 697 C CA . ARG A 1 87 ? -12.698 -7.982 21.109 1.00 86.81 87 ARG A CA 1
ATOM 698 C C . ARG A 1 87 ? -11.646 -8.949 21.634 1.00 86.81 87 ARG A C 1
ATOM 700 O O . ARG A 1 87 ? -10.908 -8.615 22.556 1.00 86.81 87 ARG A O 1
ATOM 707 N N . VAL A 1 88 ? -11.483 -10.075 20.944 1.00 87.75 88 VAL A N 1
ATOM 708 C CA . VAL A 1 88 ? -10.361 -10.999 21.163 1.00 87.75 88 VAL A CA 1
ATOM 709 C C . VAL A 1 88 ? -9.167 -10.574 20.304 1.00 87.75 88 VAL A C 1
ATOM 711 O O . VAL A 1 88 ? -9.314 -10.252 19.121 1.00 87.75 88 VAL A O 1
ATOM 714 N N . SER A 1 89 ? -7.961 -10.548 20.874 1.00 87.38 89 SER A N 1
ATOM 715 C CA . SER A 1 89 ? -6.762 -10.208 20.099 1.00 87.38 89 SER A CA 1
ATOM 716 C C . SER A 1 89 ? -6.429 -11.308 19.080 1.00 87.38 89 SER A C 1
ATOM 718 O O . SER A 1 89 ? -6.652 -12.490 19.334 1.00 87.38 89 SER A O 1
ATOM 720 N N . ILE A 1 90 ? -5.867 -10.937 17.922 1.00 87.56 90 ILE A N 1
ATOM 721 C CA . ILE A 1 90 ? -5.476 -11.919 16.889 1.00 87.56 90 ILE A CA 1
ATOM 722 C C . ILE A 1 90 ? -4.424 -12.894 17.438 1.00 87.56 90 ILE A C 1
ATOM 724 O O . ILE A 1 90 ? -4.465 -14.076 17.115 1.00 87.56 90 ILE A O 1
ATOM 728 N N . ARG A 1 91 ? -3.510 -12.414 18.298 1.00 86.69 91 ARG A N 1
ATOM 729 C CA . ARG A 1 91 ? -2.496 -13.251 18.958 1.00 86.69 91 ARG A CA 1
ATOM 730 C C . ARG A 1 91 ? -3.143 -14.291 19.869 1.00 86.69 91 ARG A C 1
ATOM 732 O O . ARG A 1 91 ? -2.801 -15.458 19.780 1.00 86.69 91 ARG A O 1
ATOM 739 N N . GLN A 1 92 ? -4.099 -13.871 20.694 1.00 88.06 92 GLN A N 1
ATOM 740 C CA . GLN A 1 92 ? -4.813 -14.778 21.588 1.00 88.06 92 GLN A CA 1
ATOM 741 C C . GLN A 1 92 ? -5.590 -15.844 20.807 1.00 88.06 92 GLN A C 1
ATOM 743 O O . GLN A 1 92 ? -5.447 -17.024 21.096 1.00 88.06 92 GLN A O 1
ATOM 748 N N . TRP A 1 93 ? -6.339 -15.448 19.773 1.00 87.44 93 TRP A N 1
ATOM 749 C CA . TRP A 1 93 ? -7.056 -16.406 18.928 1.00 87.44 93 TRP A CA 1
ATOM 750 C C . TRP A 1 93 ? -6.118 -17.392 18.215 1.00 87.44 93 TRP A C 1
ATOM 752 O O . TRP A 1 93 ? -6.438 -18.576 18.113 1.00 87.44 93 TRP A O 1
ATOM 762 N N . ARG A 1 94 ? -4.960 -16.921 17.733 1.00 86.44 94 ARG A N 1
ATOM 763 C CA . ARG A 1 94 ? -3.951 -17.784 17.109 1.00 86.44 94 ARG A CA 1
ATOM 764 C C . ARG A 1 94 ? -3.419 -18.816 18.099 1.00 86.44 94 ARG A C 1
ATOM 766 O O . ARG A 1 94 ? -3.470 -19.994 17.784 1.00 86.44 94 ARG A O 1
ATOM 773 N N . ASN A 1 95 ? -3.003 -18.381 19.289 1.00 87.38 95 ASN A N 1
ATOM 774 C CA . ASN A 1 95 ? -2.499 -19.279 20.328 1.00 87.38 95 ASN A CA 1
ATOM 775 C C . ASN A 1 95 ? -3.546 -20.341 20.703 1.00 87.38 95 ASN A C 1
ATOM 777 O O . ASN A 1 95 ? -3.240 -21.522 20.679 1.00 87.38 95 ASN A O 1
ATOM 781 N N . GLU A 1 96 ? -4.805 -19.939 20.928 1.00 85.25 96 GLU A N 1
ATOM 782 C CA . GLU A 1 96 ? -5.907 -20.877 21.203 1.00 85.25 96 GLU A CA 1
ATOM 783 C C . GLU A 1 96 ? -6.097 -21.903 20.068 1.00 85.25 96 GLU A C 1
ATOM 785 O O . GLU A 1 96 ? -6.380 -23.073 20.316 1.00 85.25 96 GLU A O 1
ATOM 790 N N . THR A 1 97 ? -5.946 -21.478 18.811 1.00 81.12 97 THR A N 1
ATOM 791 C CA . THR A 1 97 ? -6.089 -22.356 17.638 1.00 81.12 97 THR A CA 1
ATOM 792 C C . THR A 1 97 ? -4.904 -23.314 17.499 1.00 81.12 97 THR A C 1
ATOM 794 O O . THR A 1 97 ? -5.103 -24.489 17.184 1.00 81.12 97 THR A O 1
ATOM 797 N N . ASP A 1 98 ? -3.689 -22.834 17.766 1.00 81.38 98 ASP A N 1
ATOM 798 C CA . ASP A 1 98 ? -2.460 -23.627 17.725 1.00 81.38 98 ASP A CA 1
ATOM 799 C C . ASP A 1 98 ? -2.438 -24.659 18.869 1.00 81.38 98 ASP A C 1
ATOM 801 O O . ASP A 1 98 ? -2.177 -25.836 18.619 1.00 81.38 98 ASP A O 1
ATOM 805 N N . ASP A 1 99 ? -2.846 -24.281 20.085 1.00 77.94 99 ASP A N 1
ATOM 806 C CA . ASP A 1 99 ? -2.983 -25.184 21.240 1.00 77.94 99 ASP A CA 1
ATOM 807 C C . ASP A 1 99 ? -3.987 -26.321 20.958 1.00 77.94 99 ASP A C 1
ATOM 809 O O . ASP A 1 99 ? -3.735 -27.497 21.252 1.00 77.94 99 ASP A O 1
ATOM 813 N N . LEU A 1 100 ? -5.120 -26.000 20.318 1.00 77.25 100 LEU A N 1
ATOM 814 C CA . LEU A 1 100 ? -6.110 -26.988 19.876 1.00 77.25 100 LEU A CA 1
ATOM 815 C C . LEU A 1 100 ? -5.585 -27.888 18.742 1.00 77.25 100 LEU A C 1
ATOM 817 O O . LEU A 1 100 ? -5.969 -29.059 18.661 1.00 77.25 100 LEU A O 1
ATOM 821 N N . ALA A 1 101 ? -4.713 -27.380 17.868 1.00 72.94 101 ALA A N 1
ATOM 822 C CA . ALA A 1 101 ? -4.085 -28.157 16.798 1.00 72.94 101 ALA A CA 1
ATOM 823 C C . ALA A 1 101 ? -2.983 -29.100 17.321 1.00 72.94 101 ALA A C 1
ATOM 825 O O . ALA A 1 101 ? -2.863 -30.227 16.827 1.00 72.94 101 ALA A O 1
ATOM 826 N N . ILE A 1 102 ? -2.233 -28.679 18.347 1.00 69.00 102 ILE A N 1
ATOM 827 C CA . ILE A 1 102 ? -1.235 -29.494 19.058 1.00 69.00 102 ILE A CA 1
ATOM 828 C C . ILE A 1 102 ? -1.929 -30.630 19.820 1.00 69.00 102 ILE A C 1
ATOM 830 O O . ILE A 1 102 ? -1.530 -31.788 19.687 1.00 69.00 102 ILE A O 1
ATOM 834 N N . SER A 1 103 ? -3.022 -30.330 20.533 1.00 67.19 103 SER A N 1
ATOM 835 C CA . SER A 1 103 ? -3.849 -31.330 21.231 1.00 67.19 103 SER A CA 1
ATOM 836 C C . SER A 1 103 ? -4.441 -32.385 20.279 1.00 67.19 103 SER A C 1
ATOM 838 O O . SER A 1 103 ? -4.514 -33.566 20.612 1.00 67.19 103 SER A O 1
ATOM 840 N N . ASN A 1 104 ? -4.776 -31.987 19.046 1.00 64.38 104 ASN A N 1
ATOM 841 C CA . ASN A 1 104 ? -5.307 -32.871 18.001 1.00 64.38 104 ASN A CA 1
ATOM 842 C C . ASN A 1 104 ? -4.234 -33.477 17.065 1.00 64.38 104 ASN A C 1
ATOM 844 O O . ASN A 1 104 ? -4.569 -34.020 16.010 1.00 64.38 104 ASN A O 1
ATOM 848 N N . GLY A 1 105 ? -2.947 -33.419 17.431 1.00 52.28 105 GLY A N 1
ATOM 849 C CA . GLY A 1 105 ? -1.877 -34.180 16.773 1.00 52.28 105 GLY A CA 1
ATOM 850 C C . GLY A 1 105 ? -1.400 -33.655 15.413 1.00 52.28 105 GLY A C 1
ATOM 851 O O . GLY A 1 105 ? -0.778 -34.407 14.661 1.00 52.28 105 GLY A O 1
ATOM 852 N N . LYS A 1 106 ? -1.643 -32.383 15.069 1.00 47.50 106 LYS A N 1
ATOM 853 C CA . LYS A 1 106 ? -1.138 -31.778 13.824 1.00 47.50 106 LYS A CA 1
ATOM 854 C C . LYS A 1 106 ? -0.039 -30.762 14.129 1.00 47.50 106 LYS A C 1
ATOM 856 O O . LYS A 1 106 ? -0.278 -29.561 14.157 1.00 47.50 106 LYS A O 1
ATOM 861 N N . ALA A 1 107 ? 1.180 -31.258 14.334 1.00 39.81 107 ALA A N 1
ATOM 862 C CA . ALA A 1 107 ? 2.357 -30.417 14.523 1.00 39.81 107 ALA A CA 1
ATOM 863 C C . ALA A 1 107 ? 2.631 -29.563 13.270 1.00 39.81 107 ALA A C 1
ATOM 865 O O . ALA A 1 107 ? 2.836 -30.092 12.173 1.00 39.81 107 ALA A O 1
ATOM 866 N N . LYS A 1 108 ? 2.666 -28.239 13.437 1.00 35.06 108 LYS A N 1
ATOM 867 C CA . LYS A 1 108 ? 3.354 -27.318 12.529 1.00 35.06 108 LYS A CA 1
ATOM 868 C C . LYS A 1 108 ? 4.357 -26.500 13.334 1.00 35.06 108 LYS A C 1
ATOM 870 O O . LYS A 1 108 ? 4.058 -26.040 14.425 1.00 35.06 108 LYS A O 1
ATOM 875 N N . THR A 1 109 ? 5.542 -26.398 12.748 1.00 34.59 109 THR A N 1
ATOM 876 C CA . THR A 1 109 ? 6.760 -25.745 13.216 1.00 34.59 109 THR A CA 1
ATOM 877 C C . THR A 1 109 ? 6.511 -24.369 13.826 1.00 34.59 109 THR A C 1
ATOM 879 O O . THR A 1 109 ? 6.051 -23.455 13.146 1.00 34.59 109 THR A O 1
ATOM 882 N N . GLU A 1 110 ? 6.867 -24.256 15.102 1.00 36.56 110 GLU A N 1
ATOM 883 C CA . GLU A 1 110 ? 7.059 -23.009 15.831 1.00 36.56 110 GLU A CA 1
ATOM 884 C C . GLU A 1 110 ? 8.176 -22.203 15.147 1.00 36.56 110 GLU A C 1
ATOM 886 O O . GLU A 1 110 ? 9.311 -22.670 15.056 1.00 36.56 110 GLU A O 1
ATOM 891 N N . GLU A 1 111 ? 7.873 -20.999 14.656 1.00 33.75 111 GLU A N 1
ATOM 892 C CA . GLU A 1 111 ? 8.900 -19.959 14.594 1.00 33.75 111 GLU A CA 1
ATOM 893 C C . GLU A 1 111 ? 8.918 -19.273 15.963 1.00 33.75 111 GLU A C 1
ATOM 895 O O . GLU A 1 111 ? 7.910 -18.664 16.344 1.00 33.75 111 GLU A O 1
ATOM 900 N N . PRO A 1 112 ? 10.024 -19.362 16.723 1.00 31.84 112 PRO A N 1
ATOM 901 C CA . PRO A 1 112 ? 10.180 -18.598 17.944 1.00 31.84 112 PRO A CA 1
ATOM 902 C C . PRO A 1 112 ? 10.230 -17.124 17.550 1.00 31.84 112 PRO A C 1
ATOM 904 O O . PRO A 1 112 ? 11.217 -16.642 16.996 1.00 31.84 112 PRO A O 1
ATOM 907 N N . LEU A 1 113 ? 9.149 -16.396 17.814 1.00 36.59 113 LEU A N 1
ATOM 908 C CA . LEU A 1 113 ? 9.211 -14.944 17.859 1.00 36.59 113 LEU A CA 1
ATOM 909 C C . LEU A 1 113 ? 9.959 -14.619 19.150 1.00 36.59 113 LEU A C 1
ATOM 911 O O . LEU A 1 113 ? 9.374 -14.643 20.230 1.00 36.59 113 LEU A O 1
ATOM 915 N N . GLU A 1 114 ? 11.273 -14.451 19.006 1.00 29.03 114 GLU A N 1
ATOM 916 C CA . GLU A 1 114 ? 12.213 -14.091 20.061 1.00 29.03 114 GLU A CA 1
ATOM 917 C C . GLU A 1 114 ? 11.630 -12.948 20.903 1.00 29.03 114 GLU A C 1
ATOM 919 O O . GLU A 1 114 ? 11.570 -11.794 20.468 1.00 29.03 114 GLU A O 1
ATOM 924 N N . ASP A 1 115 ? 11.194 -13.277 22.122 1.00 32.56 115 ASP A N 1
ATOM 925 C CA . ASP A 1 115 ? 11.050 -12.299 23.192 1.00 32.56 115 ASP A CA 1
ATOM 926 C C . ASP A 1 115 ? 12.469 -11.807 23.500 1.00 32.56 115 ASP A C 1
ATOM 928 O O . ASP A 1 115 ? 13.246 -12.440 24.214 1.00 32.56 115 ASP A O 1
ATOM 932 N N . LEU A 1 116 ? 12.849 -10.695 22.874 1.00 36.72 116 LEU A N 1
ATOM 933 C CA . LEU A 1 116 ? 14.073 -9.980 23.198 1.00 36.72 116 LEU A CA 1
ATOM 934 C C . LEU A 1 116 ? 13.838 -9.173 24.475 1.00 36.72 116 LEU A C 1
ATOM 936 O O . LEU A 1 116 ? 13.674 -7.954 24.419 1.00 36.72 116 LEU A O 1
ATOM 940 N N . ASP A 1 117 ? 13.859 -9.848 25.620 1.00 38.84 117 ASP A N 1
ATOM 941 C CA . ASP A 1 117 ? 14.086 -9.193 26.903 1.00 38.84 117 ASP A CA 1
ATOM 942 C C . ASP A 1 117 ? 15.309 -9.822 27.568 1.00 38.84 117 ASP A C 1
ATOM 944 O O . ASP A 1 117 ? 15.242 -10.900 28.143 1.00 38.84 117 ASP A O 1
ATOM 948 N N . GLU A 1 118 ? 16.463 -9.178 27.394 1.00 40.19 118 GLU A N 1
ATOM 949 C CA . GLU A 1 118 ? 17.240 -8.681 28.531 1.00 40.19 118 GLU A CA 1
ATOM 950 C C . GLU A 1 118 ? 18.530 -7.985 28.073 1.00 40.19 118 GLU A C 1
ATOM 952 O O . GLU A 1 118 ? 19.165 -8.337 27.080 1.00 40.19 118 GLU A O 1
ATOM 957 N N . THR A 1 119 ? 18.939 -6.997 28.873 1.00 48.78 119 THR A N 1
ATOM 958 C CA . THR A 1 119 ? 20.197 -6.221 28.853 1.00 48.78 119 THR A CA 1
ATOM 959 C C . THR A 1 119 ? 20.390 -5.155 27.774 1.00 48.78 119 THR A C 1
ATOM 961 O O . THR A 1 119 ? 21.248 -5.314 26.909 1.00 48.78 119 THR A O 1
ATOM 964 N N . LYS A 1 120 ? 19.732 -3.980 27.864 1.00 42.66 120 LYS A N 1
ATOM 965 C CA . LYS A 1 120 ? 20.176 -2.806 27.073 1.00 42.66 120 LYS A CA 1
ATOM 966 C C . LYS A 1 120 ? 20.215 -1.465 27.825 1.00 42.66 120 LYS A C 1
ATOM 968 O O . LYS A 1 120 ? 19.232 -0.976 28.367 1.00 42.66 120 LYS A O 1
ATOM 973 N N . SER A 1 121 ? 21.429 -0.906 27.792 1.00 60.12 121 SER A N 1
ATOM 974 C CA . SER A 1 121 ? 21.941 0.386 28.278 1.00 60.12 121 SER A CA 1
ATOM 975 C C . SER A 1 121 ? 21.031 1.600 28.020 1.00 60.12 121 SER A C 1
ATOM 977 O O . SER A 1 121 ? 20.293 1.631 27.039 1.00 60.12 121 SER A O 1
ATOM 979 N N . CYS A 1 122 ? 21.157 2.648 28.849 1.00 59.81 122 CYS A N 1
ATOM 980 C CA . CYS A 1 122 ? 20.384 3.904 28.812 1.00 59.81 122 CYS A CA 1
ATOM 981 C C . CYS A 1 122 ? 20.182 4.536 27.418 1.00 59.81 122 CYS A C 1
ATOM 983 O O . CYS A 1 122 ? 19.191 5.236 27.213 1.00 59.81 122 CYS A O 1
ATOM 985 N N . GLY A 1 123 ? 21.076 4.301 26.449 1.00 64.56 123 GLY A N 1
ATOM 986 C CA . GLY A 1 123 ? 20.932 4.813 25.077 1.00 64.56 123 GLY A CA 1
ATOM 987 C C . GLY A 1 123 ? 19.792 4.170 24.274 1.00 64.56 123 GLY A C 1
ATOM 988 O O . GLY A 1 123 ? 19.128 4.846 23.491 1.00 64.56 123 GLY A O 1
ATOM 989 N N . TRP A 1 124 ? 19.508 2.889 24.514 1.00 66.69 124 TRP A N 1
ATOM 990 C CA . TRP A 1 124 ? 18.382 2.168 23.910 1.00 66.69 124 TRP A CA 1
ATOM 991 C C . TRP A 1 124 ? 17.050 2.790 24.347 1.00 66.69 124 TRP A C 1
ATOM 993 O O . TRP A 1 124 ? 16.191 3.063 23.513 1.00 66.69 124 TRP A O 1
ATOM 1003 N N . LEU A 1 125 ? 16.924 3.158 25.625 1.00 67.06 125 LEU A N 1
ATOM 1004 C CA . LEU A 1 125 ? 15.712 3.757 26.190 1.00 67.06 125 LEU A CA 1
ATOM 1005 C C . LEU A 1 125 ? 15.303 5.071 25.495 1.00 67.06 125 LEU A C 1
ATOM 1007 O O . LEU A 1 125 ? 14.115 5.347 25.329 1.00 67.06 125 LEU A O 1
ATOM 1011 N N . MET A 1 126 ? 16.279 5.867 25.046 1.00 70.44 126 MET A N 1
ATOM 1012 C CA . MET A 1 126 ? 16.016 7.106 24.306 1.00 70.44 126 MET A CA 1
ATOM 1013 C C . MET A 1 126 ? 15.496 6.843 22.889 1.00 70.44 126 MET A C 1
ATOM 1015 O O . MET A 1 126 ? 14.578 7.531 22.445 1.00 70.44 126 MET A O 1
ATOM 1019 N N . LEU A 1 127 ? 16.011 5.821 22.199 1.00 71.25 127 LEU A N 1
ATOM 1020 C CA . LEU A 1 127 ? 15.507 5.418 20.882 1.00 71.25 127 LEU A CA 1
ATOM 1021 C C . LEU A 1 127 ? 14.075 4.873 20.966 1.00 71.25 127 LEU A C 1
ATOM 1023 O O . LEU A 1 127 ? 13.257 5.196 20.110 1.00 71.25 127 LEU A O 1
ATOM 1027 N N . TYR A 1 128 ? 13.733 4.137 22.027 1.00 71.38 128 TYR A N 1
ATOM 1028 C CA . TYR A 1 128 ? 12.362 3.665 22.264 1.00 71.38 128 TYR A CA 1
ATOM 1029 C C . TYR A 1 128 ? 11.380 4.793 22.590 1.00 71.38 128 TYR A C 1
ATOM 1031 O O . TYR A 1 128 ? 10.229 4.745 22.152 1.00 71.38 128 TYR A O 1
ATOM 1039 N N . LYS A 1 129 ? 11.830 5.833 23.302 1.00 72.88 129 LYS A N 1
ATOM 1040 C CA . LYS A 1 129 ? 11.031 7.046 23.533 1.00 72.88 129 LYS A CA 1
ATOM 1041 C C . LYS A 1 129 ? 10.821 7.853 22.254 1.00 72.88 129 LYS A C 1
ATOM 1043 O O . LYS A 1 129 ? 9.713 8.322 22.024 1.00 72.88 129 LYS A O 1
ATOM 1048 N N . LEU A 1 130 ? 11.844 7.963 21.405 1.00 74.25 130 LEU A N 1
ATOM 1049 C CA . LEU A 1 130 ? 11.733 8.621 20.100 1.00 74.25 130 LEU A CA 1
ATOM 1050 C C . LEU A 1 130 ? 10.829 7.832 19.133 1.00 74.25 130 LEU A C 1
ATOM 1052 O O . LEU A 1 130 ? 10.060 8.426 18.387 1.00 74.25 130 LEU A O 1
ATOM 1056 N N . CYS A 1 131 ? 10.885 6.497 19.181 1.00 66.00 131 CYS A N 1
ATOM 1057 C CA . CYS A 1 131 ? 10.069 5.601 18.353 1.00 66.00 131 CYS A CA 1
ATOM 1058 C C . CYS A 1 131 ? 8.670 5.311 18.934 1.00 66.00 131 CYS A C 1
ATOM 1060 O O . CYS A 1 131 ? 7.938 4.503 18.369 1.00 66.00 131 CYS A O 1
ATOM 1062 N N . GLY A 1 132 ? 8.279 5.944 20.048 1.00 48.06 132 GLY A N 1
ATOM 1063 C CA . GLY A 1 132 ? 6.912 5.865 20.579 1.00 48.06 132 GLY A CA 1
ATOM 1064 C C . GLY A 1 132 ? 6.534 4.553 21.281 1.00 48.06 132 GLY A C 1
ATOM 1065 O O . GLY A 1 132 ? 5.355 4.286 21.479 1.00 48.06 132 GLY A O 1
ATOM 1066 N N . PHE A 1 133 ? 7.498 3.736 21.706 1.00 52.94 133 PHE A N 1
ATOM 1067 C CA . PHE A 1 133 ? 7.231 2.461 22.396 1.00 52.94 133 PHE A CA 1
ATOM 1068 C C . PHE A 1 133 ? 6.95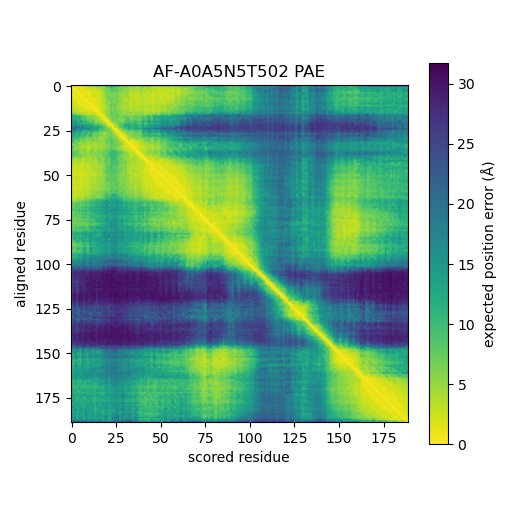0 2.614 23.903 1.00 52.94 133 PHE A C 1
ATOM 1070 O O . PHE A 1 133 ? 6.730 1.628 24.604 1.00 52.94 133 PHE A O 1
ATOM 1077 N N . SER A 1 134 ? 6.957 3.846 24.425 1.00 48.91 134 SER A N 1
ATOM 1078 C CA . SER A 1 134 ? 6.800 4.127 25.864 1.00 48.91 134 SER A CA 1
ATOM 1079 C C . SER A 1 134 ? 5.521 3.509 26.458 1.00 48.91 134 SER A C 1
ATOM 1081 O O . SER A 1 134 ? 5.510 3.085 27.610 1.00 48.91 134 SER A O 1
ATOM 1083 N N . SER A 1 135 ? 4.476 3.337 25.642 1.00 49.22 135 SER A N 1
ATOM 1084 C CA . SER A 1 135 ? 3.191 2.760 26.053 1.00 49.22 135 SER A CA 1
ATOM 1085 C C . SER A 1 135 ? 3.239 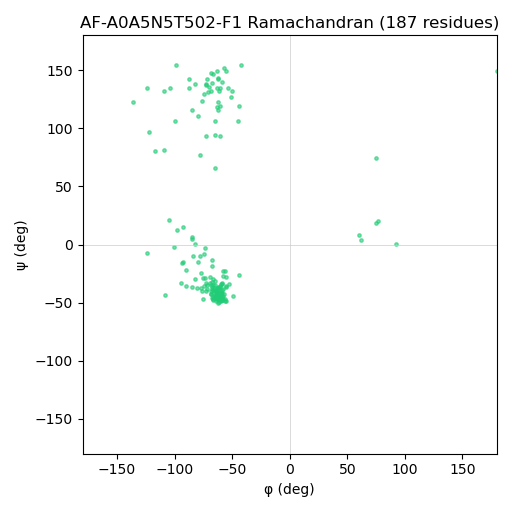1.268 26.417 1.00 49.22 135 SER A C 1
ATOM 1087 O O . SER A 1 135 ? 2.316 0.778 27.067 1.00 49.22 135 SER A O 1
ATOM 1089 N N . ALA A 1 136 ? 4.274 0.529 25.999 1.00 45.41 136 ALA A N 1
ATOM 1090 C CA . ALA A 1 136 ? 4.432 -0.886 26.344 1.00 45.41 136 ALA A CA 1
ATOM 1091 C C . ALA A 1 136 ? 5.056 -1.083 27.737 1.00 45.41 136 ALA A C 1
ATOM 1093 O O . ALA A 1 136 ? 4.741 -2.061 28.411 1.00 45.41 136 ALA A O 1
ATOM 1094 N N . LEU A 1 137 ? 5.897 -0.143 28.188 1.00 44.53 137 LEU A N 1
ATOM 1095 C CA . LEU A 1 137 ? 6.571 -0.225 29.486 1.00 44.53 137 LEU A CA 1
ATOM 1096 C C . LEU A 1 137 ? 5.689 0.312 30.630 1.00 44.53 137 LEU A C 1
ATOM 1098 O O . LEU A 1 137 ? 5.680 -0.262 31.716 1.00 44.53 137 LEU A O 1
ATOM 1102 N N . GLU A 1 138 ? 4.906 1.370 30.382 1.00 43.31 138 GLU A N 1
ATOM 1103 C CA . GLU A 1 138 ? 4.031 1.979 31.403 1.00 43.31 138 GLU A CA 1
ATOM 1104 C C . GLU A 1 138 ? 2.846 1.091 31.811 1.00 43.31 138 GLU A C 1
ATOM 1106 O O . GLU A 1 138 ? 2.421 1.122 32.964 1.00 43.31 138 GLU A O 1
ATOM 1111 N N . LYS A 1 139 ? 2.358 0.208 30.928 1.00 42.78 139 LYS A N 1
ATOM 1112 C CA . LYS A 1 139 ? 1.248 -0.706 31.263 1.00 42.78 139 LYS A CA 1
ATOM 1113 C C . LYS A 1 139 ? 1.583 -1.771 32.311 1.00 42.78 139 LYS A C 1
ATOM 1115 O O . LYS A 1 139 ? 0.665 -2.408 32.814 1.00 42.78 139 LYS A O 1
ATOM 1120 N N . LYS A 1 140 ? 2.860 -1.984 32.650 1.00 38.62 140 LYS A N 1
ATOM 1121 C CA . LYS A 1 140 ? 3.257 -2.973 33.668 1.00 38.62 140 LYS A CA 1
ATOM 1122 C C . LYS A 1 140 ? 3.177 -2.423 35.104 1.00 38.62 140 LYS A C 1
ATOM 1124 O O . LYS A 1 140 ? 3.314 -3.206 36.037 1.00 38.62 140 LYS A O 1
ATOM 1129 N N . GLY A 1 141 ? 2.979 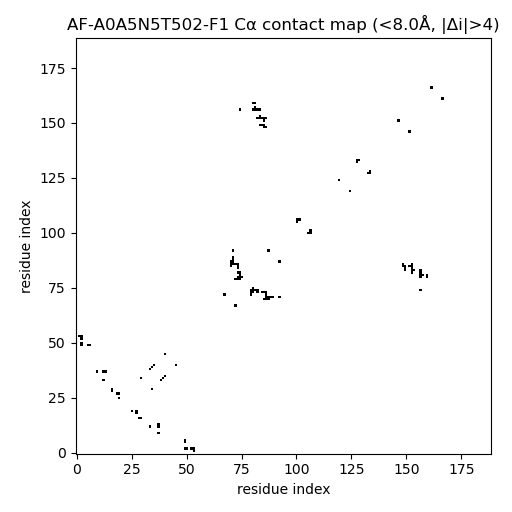-1.110 35.294 1.00 41.31 141 GLY A N 1
ATOM 1130 C CA . GLY A 1 141 ? 3.149 -0.451 36.600 1.00 41.31 141 GLY A CA 1
ATOM 1131 C C . GLY A 1 141 ? 1.957 0.333 37.159 1.00 41.31 141 GLY A C 1
ATOM 1132 O O . GLY A 1 141 ? 2.030 0.757 38.310 1.00 41.31 141 GLY A O 1
ATOM 1133 N N . GLU A 1 142 ? 0.874 0.531 36.407 1.00 36.09 142 GLU A N 1
ATOM 1134 C CA . GLU A 1 142 ? -0.303 1.261 36.895 1.00 36.09 142 GLU A CA 1
ATOM 1135 C C . GLU A 1 142 ? -1.432 0.283 37.235 1.00 36.09 142 GLU A C 1
ATOM 1137 O O . GLU A 1 142 ? -1.693 -0.650 36.477 1.00 36.09 142 GLU A O 1
ATOM 1142 N N . ASN A 1 143 ? -2.076 0.471 38.392 1.00 44.38 143 ASN A N 1
ATOM 1143 C CA . ASN A 1 143 ? -3.251 -0.296 38.806 1.00 44.38 143 ASN A CA 1
ATOM 1144 C C . ASN A 1 143 ? -4.364 -0.081 37.775 1.00 44.38 143 ASN A C 1
ATOM 1146 O O . ASN A 1 143 ? -5.115 0.889 37.852 1.00 44.38 143 ASN A O 1
ATOM 1150 N N . ILE A 1 144 ? -4.445 -0.980 36.798 1.00 49.94 144 ILE A N 1
ATOM 1151 C CA . ILE A 1 144 ? -5.553 -1.051 35.858 1.00 49.94 144 ILE A CA 1
ATOM 1152 C C . ILE A 1 144 ? -6.783 -1.362 36.721 1.00 49.94 144 ILE A C 1
ATOM 1154 O O . ILE A 1 144 ? -6.793 -2.413 37.366 1.00 49.94 144 ILE A O 1
ATOM 1158 N N . PRO A 1 145 ? -7.791 -0.471 36.812 1.00 51.88 145 PRO A N 1
ATOM 1159 C CA . PRO A 1 145 ? -9.062 -0.864 37.400 1.00 51.88 145 PRO A CA 1
ATOM 1160 C C . PRO A 1 145 ? -9.523 -2.108 36.649 1.00 51.88 145 PRO A C 1
ATOM 1162 O O . PRO A 1 145 ? -9.399 -2.133 35.424 1.00 51.88 145 PRO A O 1
ATOM 1165 N N . ASP A 1 146 ? -9.989 -3.121 37.380 1.00 58.50 146 ASP A N 1
ATOM 1166 C CA . ASP A 1 146 ? -10.470 -4.411 36.871 1.00 58.50 146 ASP A CA 1
ATOM 1167 C C . ASP A 1 146 ? -11.745 -4.174 36.032 1.00 58.50 146 ASP A C 1
ATOM 1169 O O . ASP A 1 146 ? -12.871 -4.465 36.429 1.00 58.50 146 ASP A O 1
ATOM 1173 N N . LYS A 1 147 ? -11.576 -3.474 34.906 1.00 68.50 147 LYS A N 1
ATOM 1174 C CA . LYS A 1 147 ? -12.621 -3.058 33.985 1.00 68.50 147 LYS A C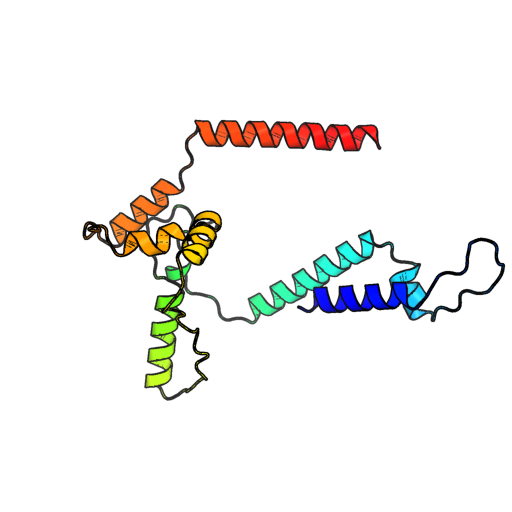A 1
ATOM 1175 C C . LYS A 1 147 ? -13.032 -4.301 33.233 1.00 68.50 147 LYS A C 1
ATOM 1177 O O . LYS A 1 147 ? -12.205 -5.011 32.655 1.00 68.50 147 LYS A O 1
ATOM 1182 N N . THR A 1 148 ? -14.331 -4.534 33.213 1.00 82.19 148 THR A N 1
ATOM 1183 C CA . THR A 1 148 ? -14.910 -5.628 32.443 1.00 82.19 148 THR A CA 1
ATOM 1184 C C . THR A 1 148 ? -14.531 -5.490 30.957 1.00 82.19 148 THR A C 1
ATOM 1186 O O . THR A 1 148 ? -14.312 -4.376 30.464 1.00 82.19 148 THR A O 1
ATOM 1189 N N . PRO A 1 149 ? -14.445 -6.598 30.193 1.00 79.81 149 PRO A N 1
ATOM 1190 C CA . PRO A 1 149 ? -14.083 -6.547 28.771 1.00 79.81 149 PRO A CA 1
ATOM 1191 C C . PRO A 1 149 ? -15.039 -5.674 27.940 1.00 79.81 149 PRO A C 1
ATOM 1193 O O . PRO A 1 149 ? -14.655 -5.163 26.889 1.00 79.81 149 PRO A O 1
ATOM 1196 N N . GLU A 1 150 ? -16.263 -5.470 28.427 1.00 81.62 150 GLU A N 1
ATOM 1197 C CA . GLU A 1 150 ? -17.268 -4.590 27.833 1.00 81.62 150 GLU A CA 1
ATOM 1198 C C . GLU A 1 150 ? -16.982 -3.104 28.092 1.00 81.62 150 GLU A C 1
ATOM 1200 O O . GLU A 1 150 ? -17.116 -2.282 27.188 1.00 81.62 150 GLU A O 1
ATOM 1205 N N . GLU A 1 151 ? -16.533 -2.735 29.294 1.00 84.62 151 GLU A N 1
ATOM 1206 C CA . GLU A 1 151 ? -16.155 -1.350 29.609 1.00 84.62 151 GLU A CA 1
ATOM 1207 C C . GLU A 1 151 ? -14.921 -0.910 28.823 1.00 84.62 151 GLU A C 1
ATOM 1209 O O . GLU A 1 151 ? -14.878 0.207 28.313 1.00 84.62 151 GLU A O 1
ATOM 1214 N N . LEU A 1 152 ? -13.942 -1.802 28.653 1.00 84.44 152 LEU A N 1
ATOM 1215 C CA . LEU A 1 152 ? -12.777 -1.550 27.802 1.00 84.44 152 LEU A CA 1
ATOM 1216 C C . LEU A 1 152 ? -13.159 -1.393 26.326 1.00 84.44 152 LEU A C 1
ATOM 1218 O O . LEU A 1 152 ? -12.526 -0.620 25.605 1.00 84.44 152 LEU A O 1
ATOM 1222 N N . ALA A 1 153 ? -14.171 -2.132 25.863 1.00 83.44 153 ALA A N 1
ATOM 1223 C CA . ALA A 1 153 ? -14.666 -2.007 24.497 1.00 83.44 153 ALA A CA 1
ATOM 1224 C C . ALA A 1 153 ? -15.322 -0.640 24.262 1.00 83.44 153 ALA A C 1
ATOM 1226 O O . ALA A 1 153 ? -15.036 -0.024 23.236 1.00 83.44 153 ALA A O 1
ATOM 1227 N N . LYS A 1 154 ? -16.107 -0.153 25.233 1.00 85.25 154 LYS A N 1
ATOM 1228 C CA . LYS A 1 154 ? -16.740 1.175 25.206 1.00 85.25 154 LYS A CA 1
ATOM 1229 C C . LYS A 1 154 ? -15.729 2.317 25.281 1.00 85.25 154 LYS A C 1
ATOM 1231 O O . LYS A 1 154 ? -15.759 3.210 24.449 1.00 85.25 154 LYS A O 1
ATOM 1236 N N . ASP A 1 155 ? -14.783 2.253 26.214 1.00 86.06 155 ASP A N 1
ATOM 1237 C CA . ASP A 1 155 ? -13.725 3.269 26.360 1.00 86.06 155 ASP A CA 1
ATOM 1238 C C . ASP A 1 155 ? -12.897 3.379 25.063 1.00 86.06 155 ASP A C 1
ATOM 1240 O O . ASP A 1 155 ? -12.568 4.457 24.566 1.00 86.06 155 ASP A O 1
ATOM 1244 N N . ALA A 1 156 ? -12.634 2.234 24.426 1.00 84.38 156 ALA A N 1
ATOM 1245 C CA . ALA A 1 156 ? -11.912 2.194 23.165 1.00 84.38 156 ALA A CA 1
ATOM 1246 C C . ALA A 1 156 ? -12.740 2.591 21.930 1.00 84.38 156 ALA A C 1
ATOM 1248 O O . ALA A 1 156 ? -12.131 2.964 20.924 1.00 84.38 156 ALA A O 1
ATOM 1249 N N . SER A 1 157 ? -14.072 2.474 21.944 1.00 84.12 157 SER A N 1
ATOM 1250 C CA . SER A 1 157 ? -14.926 2.992 20.866 1.00 84.12 157 SER A CA 1
ATOM 1251 C C . SER A 1 157 ? -15.146 4.499 21.023 1.00 84.12 157 SER A C 1
ATOM 1253 O O . SER A 1 157 ? -15.080 5.227 20.032 1.00 84.12 157 SER A O 1
ATOM 1255 N N . GLU A 1 158 ? -15.285 4.985 22.256 1.00 86.25 158 GLU A N 1
ATOM 1256 C CA . GLU A 1 158 ? -15.392 6.406 22.591 1.00 86.25 158 GLU A CA 1
ATOM 1257 C C . GLU A 1 158 ? -14.112 7.171 22.234 1.00 86.25 158 GLU A C 1
ATOM 1259 O O . GLU A 1 158 ? -14.180 8.234 21.619 1.00 86.25 158 GLU A O 1
ATOM 1264 N N . PHE A 1 159 ? -12.934 6.586 22.476 1.00 85.25 159 PHE A N 1
ATOM 1265 C CA . PHE A 1 159 ? -11.654 7.160 22.047 1.00 85.25 159 PHE A CA 1
ATOM 1266 C C . PHE A 1 159 ? -11.546 7.384 20.525 1.00 85.25 159 PHE A C 1
ATOM 1268 O O . PHE A 1 159 ? -10.805 8.256 20.072 1.00 85.25 159 PHE A O 1
ATOM 1275 N N . MET A 1 160 ? -12.269 6.604 19.713 1.00 82.44 160 MET A N 1
ATOM 1276 C CA . MET A 1 160 ? -12.263 6.745 18.249 1.00 82.44 160 MET A CA 1
ATOM 1277 C C . MET A 1 160 ? -13.118 7.922 17.759 1.00 82.44 160 MET A C 1
ATOM 1279 O O . MET A 1 160 ? -13.074 8.253 16.569 1.00 82.44 160 MET A O 1
ATOM 1283 N N . ILE A 1 161 ? -13.913 8.538 18.638 1.00 84.00 161 ILE A N 1
ATOM 1284 C CA . ILE A 1 161 ? -14.708 9.721 18.320 1.00 84.00 161 ILE A CA 1
ATOM 1285 C C . ILE A 1 161 ? -13.781 10.935 18.376 1.00 84.00 161 ILE A C 1
ATOM 1287 O O . ILE A 1 161 ? -13.290 11.338 19.428 1.00 84.00 161 ILE A O 1
ATOM 1291 N N . GLU A 1 162 ? -13.509 11.508 17.206 1.00 82.69 162 GLU A N 1
ATOM 1292 C CA . GLU A 1 162 ? -12.659 12.687 17.101 1.00 82.69 162 GLU A CA 1
ATOM 1293 C C . GLU A 1 162 ? -13.384 13.941 17.612 1.00 82.69 162 GLU A C 1
ATOM 1295 O O . GLU A 1 162 ? -14.549 14.179 17.295 1.00 82.69 162 GLU A O 1
ATOM 1300 N N . ASP A 1 163 ? -12.664 14.772 18.369 1.00 89.56 163 ASP A N 1
ATOM 1301 C CA . ASP A 1 163 ? -13.132 16.092 18.794 1.00 89.56 163 ASP A CA 1
ATOM 1302 C C . ASP A 1 163 ? -13.402 16.991 17.572 1.00 89.56 163 ASP A C 1
ATOM 1304 O O . ASP A 1 163 ? -12.551 17.145 16.688 1.00 89.56 163 ASP A O 1
ATOM 1308 N N . GLU A 1 164 ? -14.563 17.649 17.552 1.00 91.38 164 GLU A N 1
ATOM 1309 C CA . GLU A 1 164 ? -15.005 18.527 16.466 1.00 91.38 164 GLU A CA 1
ATOM 1310 C C . GLU A 1 164 ? -13.971 19.600 16.102 1.00 91.38 164 GLU A C 1
ATOM 1312 O O . GLU A 1 164 ? -13.840 19.980 14.935 1.00 91.38 164 GLU A O 1
ATOM 1317 N N . LYS A 1 165 ? -13.211 20.101 17.085 1.00 92.44 165 LYS A N 1
ATOM 1318 C CA . LYS A 1 165 ? -12.159 21.098 16.835 1.00 92.44 165 LYS A CA 1
ATOM 1319 C C . LYS A 1 165 ? -10.996 20.510 16.041 1.00 92.44 165 LYS A C 1
ATOM 1321 O O . LYS A 1 165 ? -10.505 21.162 15.121 1.00 92.44 165 LYS A O 1
ATOM 1326 N N . ARG A 1 166 ? -10.570 19.289 16.376 1.00 90.06 166 ARG A N 1
ATOM 1327 C CA . ARG A 1 166 ? -9.468 18.590 15.695 1.00 90.06 166 ARG A CA 1
ATOM 1328 C C . ARG A 1 166 ? -9.866 18.222 14.273 1.00 90.06 166 ARG A C 1
ATOM 1330 O O . ARG A 1 166 ? -9.154 18.597 13.342 1.00 90.06 166 ARG A O 1
ATOM 1337 N N . ALA A 1 167 ? -11.065 17.667 14.104 1.00 89.81 167 ALA A N 1
ATOM 1338 C CA . ALA A 1 167 ? -11.623 17.369 12.790 1.00 89.81 167 ALA A CA 1
ATOM 1339 C C . ALA A 1 167 ? -11.701 18.628 11.906 1.00 89.81 167 ALA A C 1
ATOM 1341 O O . ALA A 1 167 ? -11.322 18.605 10.735 1.00 89.81 167 ALA A O 1
ATOM 1342 N N . ARG A 1 168 ? -12.126 19.773 12.464 1.00 94.69 168 ARG A N 1
ATOM 1343 C CA . ARG A 1 168 ? -12.190 21.049 11.727 1.00 94.69 168 ARG A CA 1
ATOM 1344 C C . ARG A 1 168 ? -10.814 21.551 11.290 1.00 94.69 168 ARG A C 1
ATOM 1346 O O . ARG A 1 168 ? -10.686 22.049 10.173 1.00 94.69 168 ARG A O 1
ATOM 1353 N N . ILE A 1 169 ? -9.795 21.407 12.137 1.00 95.81 169 ILE A N 1
ATOM 1354 C CA . ILE A 1 169 ? -8.412 21.773 11.803 1.00 95.81 169 ILE A CA 1
ATOM 1355 C C . ILE A 1 169 ? -7.885 20.889 10.664 1.00 95.81 169 ILE A C 1
ATOM 1357 O O . ILE A 1 169 ? -7.378 21.415 9.673 1.00 95.81 169 ILE A O 1
ATOM 1361 N N . VAL A 1 170 ? -8.047 19.565 10.766 1.00 94.56 170 VAL A N 1
ATOM 1362 C CA . VAL A 1 170 ? -7.600 18.610 9.737 1.00 94.56 170 VAL A CA 1
ATOM 1363 C C . VAL A 1 170 ? -8.308 18.865 8.405 1.00 94.56 170 VAL A C 1
ATOM 1365 O O . VAL A 1 170 ? -7.647 18.953 7.370 1.00 94.56 170 VAL A O 1
ATOM 1368 N N . ASN A 1 171 ? -9.626 19.082 8.425 1.00 95.44 171 ASN A N 1
ATOM 1369 C CA . ASN A 1 171 ? -10.398 19.425 7.228 1.00 95.44 171 ASN A CA 1
ATOM 1370 C C . ASN A 1 171 ? -9.928 20.742 6.586 1.00 95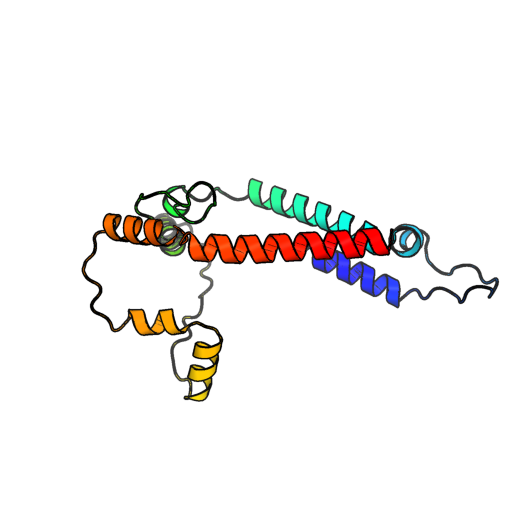.44 171 ASN A C 1
ATOM 1372 O O . ASN A 1 171 ? -9.884 20.845 5.361 1.00 95.44 171 ASN A O 1
ATOM 1376 N N . GLY A 1 172 ? -9.525 21.733 7.390 1.00 96.94 172 GLY A N 1
ATOM 1377 C CA . GLY A 1 172 ? -8.937 22.980 6.894 1.00 96.94 172 GLY A CA 1
ATOM 1378 C C . GLY A 1 172 ? -7.615 22.760 6.153 1.00 96.94 172 GLY A C 1
ATOM 1379 O O . GLY A 1 172 ? -7.441 23.261 5.041 1.00 96.94 172 GLY A O 1
ATOM 1380 N N . PHE A 1 173 ? -6.707 21.961 6.720 1.00 97.25 173 PHE A N 1
ATOM 1381 C CA . PHE A 1 173 ? -5.451 21.596 6.053 1.00 97.25 173 PHE A CA 1
ATOM 1382 C C . PHE A 1 173 ? -5.675 20.759 4.792 1.00 97.25 173 PHE A C 1
ATOM 1384 O O . PHE A 1 173 ? -5.002 20.984 3.786 1.00 97.25 173 PHE A O 1
ATOM 1391 N N . ALA A 1 174 ? -6.635 19.833 4.816 1.00 96.44 174 ALA A N 1
ATOM 1392 C CA . ALA A 1 174 ? -7.000 19.047 3.643 1.00 96.44 174 ALA A CA 1
ATOM 1393 C C . ALA A 1 174 ? -7.504 19.949 2.504 1.00 96.44 174 ALA A C 1
ATOM 1395 O O . ALA A 1 174 ? -7.073 19.799 1.363 1.00 96.44 174 ALA A O 1
ATOM 1396 N N . LEU A 1 175 ? -8.351 20.938 2.811 1.00 97.50 175 LEU A N 1
ATOM 1397 C CA . LEU A 1 175 ? -8.839 21.901 1.824 1.00 97.50 175 LEU A CA 1
ATOM 1398 C C . LEU A 1 175 ? -7.701 22.759 1.258 1.00 97.50 175 LEU A C 1
ATOM 1400 O O . LEU A 1 175 ? -7.602 22.907 0.042 1.00 97.50 175 LEU A O 1
ATOM 1404 N N . LEU A 1 176 ? -6.807 23.267 2.113 1.00 97.31 176 LEU A N 1
ATOM 1405 C CA . LEU A 1 176 ? -5.614 24.001 1.680 1.00 97.31 176 LEU A CA 1
ATOM 1406 C C . LEU A 1 176 ? -4.763 23.160 0.713 1.00 97.31 176 LEU A C 1
ATOM 1408 O O . LEU A 1 176 ? -4.370 23.646 -0.347 1.00 97.31 176 LEU A O 1
ATOM 1412 N N . ALA A 1 177 ? -4.507 21.893 1.050 1.00 97.00 177 ALA A N 1
ATOM 1413 C CA . ALA A 1 177 ? -3.736 20.979 0.211 1.00 97.00 177 ALA A CA 1
ATOM 1414 C C . ALA A 1 177 ? -4.405 20.741 -1.152 1.00 97.00 177 ALA A C 1
ATOM 1416 O O . ALA A 1 177 ? -3.729 20.802 -2.180 1.00 97.00 177 ALA A O 1
ATOM 1417 N N . MET A 1 178 ? -5.727 20.544 -1.178 1.00 97.38 178 MET A N 1
ATOM 1418 C CA . MET A 1 178 ? -6.491 20.386 -2.420 1.00 97.38 178 MET A CA 1
ATOM 1419 C C . MET A 1 178 ? -6.440 21.644 -3.297 1.00 97.38 178 MET A C 1
ATOM 1421 O O . MET A 1 178 ? -6.250 21.533 -4.507 1.00 97.38 178 MET A O 1
ATOM 1425 N N . VAL A 1 179 ? -6.548 22.839 -2.702 1.00 97.75 179 VAL A N 1
ATOM 1426 C CA . VAL A 1 179 ? -6.435 24.118 -3.426 1.00 97.75 179 VAL A CA 1
ATOM 1427 C C . VAL A 1 179 ? -5.039 24.289 -4.027 1.00 97.75 179 VAL A C 1
ATOM 1429 O O . VAL A 1 179 ? -4.918 24.636 -5.201 1.00 97.75 179 VAL A O 1
ATOM 1432 N N . MET A 1 180 ? -3.983 24.001 -3.260 1.00 97.00 180 MET A N 1
ATOM 1433 C CA . MET A 1 180 ? -2.606 24.075 -3.761 1.00 97.00 180 MET A CA 1
ATOM 1434 C C . MET A 1 180 ? -2.358 23.079 -4.898 1.00 97.00 180 MET A C 1
ATOM 1436 O O . MET A 1 180 ? -1.777 23.450 -5.915 1.00 97.00 180 MET A O 1
ATOM 1440 N N . ALA A 1 181 ? -2.825 21.836 -4.759 1.00 95.75 181 ALA A N 1
ATOM 1441 C CA . ALA A 1 181 ? -2.683 20.818 -5.796 1.00 95.75 181 ALA A CA 1
ATOM 1442 C C . ALA A 1 181 ? -3.403 21.220 -7.094 1.00 95.75 181 ALA A C 1
ATOM 1444 O O . ALA A 1 181 ? -2.819 21.125 -8.174 1.00 95.75 181 ALA A O 1
ATOM 1445 N N . ALA A 1 182 ? -4.637 21.725 -6.991 1.00 96.44 182 ALA A N 1
ATOM 1446 C CA . ALA A 1 182 ? -5.397 22.211 -8.140 1.00 96.44 182 ALA A CA 1
ATOM 1447 C C . ALA A 1 182 ? -4.716 23.408 -8.820 1.00 96.44 182 ALA A C 1
ATOM 1449 O O . ALA A 1 182 ? -4.644 23.447 -10.045 1.00 96.44 182 ALA A O 1
ATOM 1450 N N . PHE A 1 183 ? -4.173 24.352 -8.043 1.00 96.94 183 PHE A N 1
ATOM 1451 C CA . PHE A 1 183 ? -3.428 25.493 -8.577 1.00 96.94 183 PHE A CA 1
ATOM 1452 C C . PHE A 1 183 ? -2.177 25.058 -9.345 1.00 96.94 183 PHE A C 1
ATOM 1454 O O . PHE A 1 183 ? -1.976 25.494 -10.474 1.00 96.94 183 PHE A O 1
ATOM 1461 N N . VAL A 1 184 ? -1.353 24.179 -8.761 1.00 96.38 184 VAL A N 1
ATOM 1462 C CA . VAL A 1 184 ? -0.144 23.669 -9.427 1.00 96.38 184 VAL A CA 1
ATOM 1463 C C . VAL A 1 184 ? -0.515 22.938 -10.712 1.00 96.38 184 VAL A C 1
ATOM 1465 O O . VAL A 1 184 ? 0.117 23.161 -11.740 1.00 96.38 184 VAL A O 1
ATOM 1468 N N . TRP A 1 185 ? -1.559 22.106 -10.683 1.00 94.50 185 TRP A N 1
ATOM 1469 C CA . TRP A 1 185 ? -1.995 21.408 -11.885 1.00 94.50 185 TRP A CA 1
ATOM 1470 C C . TRP A 1 185 ? -2.490 22.379 -12.961 1.00 94.50 185 TRP A C 1
ATOM 1472 O O . TRP A 1 185 ? -2.053 22.268 -14.097 1.00 94.50 185 TRP A O 1
ATOM 1482 N N . ALA A 1 186 ? -3.319 23.365 -12.607 1.00 94.50 186 ALA A N 1
ATOM 1483 C CA . ALA A 1 186 ? -3.829 24.365 -13.545 1.00 94.50 186 ALA A CA 1
ATOM 1484 C C . ALA A 1 186 ? -2.740 25.299 -14.101 1.00 94.50 186 ALA A C 1
ATOM 1486 O O . ALA A 1 186 ? -2.872 25.783 -15.216 1.00 94.50 186 ALA A O 1
ATOM 1487 N N . PHE A 1 187 ? -1.678 25.569 -13.340 1.00 94.38 187 PHE A N 1
ATOM 1488 C CA . PHE A 1 187 ? -0.565 26.407 -13.789 1.00 94.38 187 PHE A CA 1
ATOM 1489 C C . PHE A 1 187 ? 0.328 25.709 -14.828 1.00 94.38 187 PHE A C 1
ATOM 1491 O O . PHE A 1 187 ? 0.884 26.376 -15.696 1.00 94.38 187 PHE A O 1
ATOM 1498 N N . TYR A 1 188 ? 0.489 24.384 -14.725 1.00 89.75 188 TYR A N 1
ATOM 1499 C CA . TYR A 1 188 ? 1.312 23.574 -15.638 1.00 89.75 188 TYR A CA 1
ATOM 1500 C C . TYR A 1 188 ? 0.504 22.822 -16.713 1.00 89.75 188 TYR A C 1
ATOM 1502 O O . TYR A 1 188 ? 1.109 22.120 -17.527 1.00 89.75 188 TYR A O 1
ATOM 1510 N N . ALA A 1 189 ? -0.828 22.927 -16.691 1.00 77.94 189 ALA A N 1
ATOM 1511 C CA . ALA A 1 189 ? -1.731 22.420 -17.727 1.00 77.94 189 ALA A CA 1
ATOM 1512 C C . ALA A 1 189 ? -1.844 23.416 -18.887 1.00 77.94 189 ALA A C 1
ATOM 1514 O O . ALA A 1 189 ? -1.881 22.938 -20.043 1.00 77.94 189 ALA A O 1
#

Solvent-accessible surface area (backbone atoms only — not comparable to full-atom values): 11610 Å² total; per-residue (Å²): 112,69,55,59,54,55,50,49,54,51,52,53,50,56,70,73,58,72,78,77,66,90,87,68,86,67,80,78,87,67,55,71,71,50,39,57,63,61,68,69,36,53,72,68,60,49,51,56,51,42,50,51,53,44,49,52,53,51,51,53,52,57,69,73,43,83,82,80,62,68,57,49,42,49,54,72,40,88,89,31,39,78,42,54,57,59,61,49,52,65,66,57,55,48,50,57,51,49,55,54,32,52,76,70,72,55,86,72,84,82,76,82,78,76,80,88,80,83,89,78,60,78,71,55,58,53,53,38,55,75,69,65,51,55,72,70,64,56,66,79,74,59,88,71,74,91,63,51,63,51,56,53,20,40,55,58,26,56,68,67,58,76,53,70,68,58,54,51,51,53,53,50,52,52,50,52,51,52,52,52,51,50,50,55,50,63,76,76,103

Radius of gyration: 26.56 Å; Cα contacts (8 Å, |Δi|>4): 73; chains: 1; bounding box: 44×61×76 Å

Sequence (189 aa):
MIGLIIGIIRFIMEFSYVIPPCGSGKPDPRPEFIKLIVGNVHYLHFGILLFFVTLIVSVSVSLLTEPIPEKCLYRLTFWTRFSDQPRVSIRQWRNETDDLAISNGKAKTEEPLEDLDETKSCGWLMLYKLCGFSSALEKKGENIPDKTPEELAKDASEFMIEDEKRARIVNGFALLAMVMAAFVWAFYA